Protein AF-A0A534PRF2-F1 (afdb_monomer)

pLDDT: mean 74.27, std 15.17, range [37.0, 95.19]

Secondary structure (DSSP, 8-state):
------S-EEEEEEEEEEE-GGG-EEEEEETTS-EEEESSPPPTTT--TTEEEEEEEEE-TTSPPSS-SSEEEEEEEEEEPP-TTPPPSS-PPPEEEEEEEPTT---TTGGGG-EEEEEE--GGG-SS-SEEEEE---STTS---EEEEE---SSEEEEEEEE-TTB--EEEEEEEPPP---TT-TT-TT----EEEEEEPBP-

Solvent-accessible surface area (backbone atoms only — not comparable to full-atom values): 12213 Å² total; per-residue (Å²): 139,87,84,91,86,82,77,59,65,49,77,46,49,30,25,22,36,75,43,75,60,90,88,42,49,64,30,37,41,33,76,86,74,49,37,38,33,48,77,56,84,69,58,77,92,61,69,40,71,69,34,40,29,37,34,36,32,31,63,35,87,89,56,83,62,84,70,73,71,44,50,36,20,46,78,77,42,78,43,78,40,61,44,78,86,59,83,71,90,76,74,60,60,43,39,32,36,40,36,33,68,29,94,86,59,80,69,68,70,42,52,80,60,45,44,79,41,82,73,42,61,45,79,88,45,68,82,67,77,61,54,55,69,46,76,83,63,94,55,95,84,55,80,68,43,31,41,31,34,37,59,37,73,58,51,40,56,35,36,32,33,39,36,31,72,71,33,41,75,41,82,46,80,45,80,40,70,72,77,83,79,52,56,66,51,73,70,68,92,72,76,72,62,55,69,46,81,44,65,38,46,62,53,133

Mean predicted aligned error: 15.04 Å

Structure (mmCIF, N/CA/C/O backbone):
data_AF-A0A534PRF2-F1
#
_entry.id   AF-A0A534PRF2-F1
#
loop_
_atom_site.group_PDB
_atom_site.id
_atom_site.type_symbol
_atom_site.label_atom_id
_atom_site.label_alt_id
_atom_site.label_comp_id
_atom_site.label_asym_id
_atom_site.label_entity_id
_atom_site.label_seq_id
_atom_site.pdbx_PDB_ins_code
_atom_site.Cartn_x
_atom_site.Cartn_y
_atom_site.Cartn_z
_atom_site.occupancy
_atom_site.B_iso_or_equiv
_atom_site.auth_seq_id
_atom_site.auth_comp_id
_atom_site.auth_asym_id
_atom_site.auth_atom_id
_atom_site.pdbx_PDB_model_num
ATOM 1 N N . MET A 1 1 ? -24.640 13.987 46.103 1.00 43.09 1 MET A N 1
ATOM 2 C CA . MET A 1 1 ? -25.395 13.585 44.893 1.00 43.09 1 MET A CA 1
ATOM 3 C C . MET A 1 1 ? -24.905 14.406 43.707 1.00 43.09 1 MET A C 1
ATOM 5 O O . MET A 1 1 ? -24.699 15.595 43.906 1.00 43.09 1 MET A O 1
ATOM 9 N N . ARG A 1 2 ? -24.825 13.754 42.528 1.00 37.00 2 ARG A N 1
ATOM 10 C CA . ARG A 1 2 ? -24.431 14.213 41.167 1.00 37.00 2 ARG A CA 1
ATOM 11 C C . ARG A 1 2 ? -22.917 14.253 40.909 1.00 37.00 2 ARG A C 1
ATOM 13 O O . ARG A 1 2 ? -22.243 15.122 41.433 1.00 37.00 2 ARG A O 1
ATOM 20 N N . SER A 1 3 ? -22.321 13.183 40.369 1.00 44.22 3 SER A N 1
ATOM 21 C CA . SER A 1 3 ? -22.356 12.637 38.987 1.00 44.22 3 SER A CA 1
ATOM 22 C C . SER A 1 3 ? -21.377 13.357 38.059 1.00 44.22 3 SER A C 1
ATOM 24 O O . SER A 1 3 ? -21.776 14.244 37.310 1.00 44.22 3 SER A O 1
ATOM 26 N N . ASP A 1 4 ? -20.116 12.932 38.096 1.00 45.06 4 ASP A N 1
ATOM 27 C CA . ASP A 1 4 ? -19.180 13.165 37.000 1.00 45.06 4 ASP A CA 1
ATOM 28 C C . ASP A 1 4 ? -19.239 11.924 36.095 1.00 45.06 4 ASP A C 1
ATOM 30 O O . ASP A 1 4 ? -18.670 10.874 36.382 1.00 45.06 4 ASP A O 1
ATOM 34 N N . GLN A 1 5 ? -20.125 11.977 35.103 1.00 50.25 5 GLN A N 1
ATOM 35 C CA . GLN A 1 5 ? -20.410 10.902 34.147 1.00 50.25 5 GLN A CA 1
ATOM 36 C C . GLN A 1 5 ? -20.091 11.413 32.742 1.00 50.25 5 GLN A C 1
ATOM 38 O O . GLN A 1 5 ? -20.937 11.358 31.859 1.00 50.25 5 GLN A O 1
ATOM 43 N N . THR A 1 6 ? -18.891 11.950 32.530 1.00 51.91 6 THR A N 1
ATOM 44 C CA . THR A 1 6 ? -18.464 12.440 31.212 1.00 51.91 6 THR A CA 1
ATOM 45 C C . THR A 1 6 ? -16.939 12.580 31.154 1.00 51.91 6 THR A C 1
ATOM 47 O O . THR A 1 6 ? -16.459 13.686 31.359 1.00 51.91 6 THR A O 1
ATOM 50 N N . ASN A 1 7 ? -16.176 11.503 30.881 1.00 56.62 7 ASN A N 1
ATOM 51 C CA . ASN A 1 7 ? -14.971 11.625 30.024 1.00 56.62 7 ASN A CA 1
ATOM 52 C C . ASN A 1 7 ? -14.213 10.345 29.621 1.00 56.62 7 ASN A C 1
ATOM 54 O O . ASN A 1 7 ? -13.375 10.435 28.733 1.00 56.62 7 ASN A O 1
ATOM 58 N N . ASP A 1 8 ? -14.498 9.155 30.153 1.00 78.81 8 ASP A N 1
ATOM 59 C CA . ASP A 1 8 ? -13.641 7.983 29.846 1.00 78.81 8 ASP A CA 1
ATOM 60 C C . ASP A 1 8 ? -13.993 7.255 28.538 1.00 78.81 8 ASP A C 1
ATOM 62 O O . ASP A 1 8 ? -13.612 6.100 28.345 1.00 78.81 8 ASP A O 1
ATOM 66 N N . ARG A 1 9 ? -14.765 7.892 27.648 1.00 91.69 9 ARG A N 1
ATOM 67 C CA . ARG A 1 9 ? -15.172 7.303 26.368 1.00 91.69 9 ARG A CA 1
ATOM 68 C C . ARG A 1 9 ? -14.299 7.822 25.243 1.00 91.69 9 ARG A C 1
ATOM 70 O O . ARG A 1 9 ? -14.212 9.030 25.044 1.00 91.69 9 ARG A O 1
ATOM 77 N N . ILE A 1 10 ? -13.733 6.904 24.476 1.00 92.00 10 ILE A N 1
ATOM 78 C CA . ILE A 1 10 ? -12.944 7.213 23.290 1.00 92.00 10 ILE A CA 1
ATOM 79 C C . ILE A 1 10 ? -13.546 6.513 22.083 1.00 92.00 10 ILE A C 1
ATOM 81 O O . ILE A 1 10 ? -14.094 5.416 22.184 1.00 92.00 10 ILE A O 1
ATOM 85 N N . GLU A 1 11 ? -13.444 7.163 20.937 1.00 92.44 11 GLU A N 1
ATOM 86 C CA . GLU A 1 11 ? -13.762 6.560 19.657 1.00 92.44 11 GLU A CA 1
ATOM 87 C C . GLU A 1 11 ? -12.459 6.297 18.916 1.00 92.44 11 GLU A C 1
ATOM 89 O O . GLU A 1 11 ? -11.633 7.198 18.769 1.00 92.44 11 GLU A O 1
ATOM 94 N N . ILE A 1 12 ? -12.275 5.057 18.475 1.00 88.38 12 ILE A N 1
ATOM 95 C CA . ILE A 1 12 ? -11.064 4.629 17.788 1.00 88.38 12 ILE A CA 1
ATOM 96 C C . ILE A 1 12 ? -11.395 3.956 16.463 1.00 88.38 12 ILE A C 1
ATOM 98 O O . ILE A 1 12 ? -12.458 3.358 16.275 1.00 88.38 12 ILE A O 1
ATOM 102 N N . THR A 1 13 ? -10.419 3.997 15.569 1.00 88.25 13 THR A N 1
ATOM 103 C CA . THR A 1 13 ? -10.317 3.094 14.425 1.00 88.25 13 THR A CA 1
ATOM 104 C C . THR A 1 13 ? -9.120 2.182 14.634 1.00 88.25 13 THR A C 1
ATOM 106 O O . THR A 1 13 ? -8.070 2.642 15.089 1.00 88.25 13 THR A O 1
ATOM 109 N N . GLY A 1 14 ? -9.252 0.909 14.284 1.00 86.38 14 GLY A N 1
ATOM 110 C CA . GLY A 1 14 ? -8.186 -0.066 14.479 1.00 86.38 14 GLY A CA 1
ATOM 111 C C . GLY A 1 14 ? -8.447 -1.381 13.761 1.00 86.38 14 GLY A C 1
ATOM 112 O O . GLY A 1 14 ? -9.321 -1.475 12.898 1.00 86.38 14 GLY A O 1
ATOM 113 N N . SER A 1 15 ? -7.684 -2.400 14.139 1.00 87.69 15 SER A N 1
ATOM 114 C CA . SER A 1 15 ? -7.873 -3.773 13.672 1.00 87.69 15 SER A CA 1
ATOM 115 C C . SER A 1 15 ? -7.951 -4.739 14.846 1.00 87.69 15 SER A C 1
ATOM 117 O O . SER A 1 15 ? -7.247 -4.563 15.841 1.00 87.69 15 SER A O 1
ATOM 119 N N . VAL A 1 16 ? -8.807 -5.753 14.738 1.00 90.62 16 VAL A N 1
ATOM 120 C CA . VAL A 1 16 ? -8.826 -6.857 15.699 1.00 90.62 16 VAL A CA 1
ATOM 121 C C . VAL A 1 16 ? -7.637 -7.775 15.428 1.00 90.62 16 VAL A C 1
ATOM 123 O O . VAL A 1 16 ? -7.388 -8.163 14.287 1.00 90.62 16 VAL A O 1
ATOM 126 N N . GLN A 1 17 ? -6.891 -8.103 16.479 1.00 88.69 17 GLN A N 1
ATOM 127 C CA . GLN A 1 17 ? -5.663 -8.887 16.412 1.00 88.69 17 GLN A CA 1
ATOM 128 C C . GLN A 1 17 ? -5.661 -9.980 17.477 1.00 88.69 17 GLN A C 1
ATOM 130 O O . GLN A 1 17 ? -6.183 -9.794 18.580 1.00 88.69 17 GLN A O 1
ATOM 135 N N . TRP A 1 18 ? -5.055 -11.117 17.138 1.00 90.12 18 TRP A N 1
ATOM 136 C CA . TRP A 1 18 ? -4.763 -12.169 18.104 1.00 90.12 18 TRP A CA 1
ATOM 137 C C . TRP A 1 18 ? -3.388 -11.924 18.717 1.00 90.12 18 TRP A C 1
ATOM 139 O O . TRP A 1 18 ? -2.376 -11.938 18.015 1.00 90.12 18 TRP A O 1
ATOM 149 N N . TYR A 1 19 ? -3.346 -11.747 20.032 1.00 84.75 19 TYR A N 1
ATOM 150 C CA . TYR A 1 19 ? -2.106 -11.685 20.795 1.00 84.75 19 TYR A CA 1
ATOM 151 C C . TYR A 1 19 ? -1.862 -13.045 21.430 1.00 84.75 19 TYR A C 1
ATOM 153 O O . TYR A 1 19 ? -2.784 -13.656 21.949 1.00 84.75 19 TYR A O 1
ATOM 161 N N . THR A 1 20 ? -0.624 -13.534 21.407 1.00 86.00 20 THR A N 1
ATOM 162 C CA . THR A 1 20 ? -0.271 -14.872 21.922 1.00 86.00 20 THR A CA 1
ATOM 163 C C . THR A 1 20 ? 0.157 -14.875 23.392 1.00 86.00 20 THR A C 1
ATOM 165 O O . THR A 1 20 ? 0.554 -15.915 23.916 1.00 86.00 20 THR A O 1
ATOM 168 N N . ILE A 1 21 ? 0.138 -13.717 24.052 1.00 80.31 21 ILE A N 1
ATOM 169 C CA . ILE A 1 21 ? 0.548 -13.560 25.452 1.00 80.31 21 ILE A CA 1
ATOM 170 C C . ILE A 1 21 ? -0.516 -14.207 26.358 1.00 80.31 21 ILE A C 1
ATOM 172 O O . ILE A 1 21 ? -1.706 -14.106 26.079 1.00 80.31 21 ILE A O 1
ATOM 176 N N . GLU A 1 22 ? -0.080 -14.909 27.411 1.00 77.19 22 GLU A N 1
ATOM 177 C CA . GLU A 1 22 ? -0.951 -15.521 28.436 1.00 77.19 22 GLU A CA 1
ATOM 178 C C . GLU A 1 22 ? -2.027 -16.500 27.924 1.00 77.19 22 GLU A C 1
ATOM 180 O O . GLU A 1 22 ? -3.154 -16.532 28.404 1.00 77.19 22 GLU A O 1
ATOM 185 N N . GLY A 1 23 ? -1.685 -17.348 26.950 1.00 75.25 23 GLY A N 1
ATOM 186 C CA . GLY A 1 23 ? -2.649 -18.297 26.362 1.00 75.25 23 GLY A CA 1
ATOM 187 C C . GLY A 1 23 ? -3.501 -17.686 25.246 1.00 75.25 23 GLY A C 1
ATOM 188 O O . GLY A 1 23 ? -4.173 -18.411 24.515 1.00 75.25 23 GLY A O 1
ATOM 189 N N . GLY A 1 24 ? -3.345 -16.382 25.051 1.00 85.06 24 GLY A N 1
ATOM 190 C CA . GLY A 1 24 ? -3.767 -15.624 23.900 1.00 85.06 24 GLY A CA 1
ATOM 191 C C . GLY A 1 24 ? -5.181 -15.075 23.992 1.00 85.06 24 GLY A C 1
ATOM 192 O O . GLY A 1 24 ? -6.082 -15.670 24.582 1.00 85.06 24 GLY A O 1
ATOM 193 N N . PHE A 1 25 ? -5.355 -13.895 23.410 1.00 90.12 25 PHE A N 1
ATOM 194 C CA . PHE A 1 25 ? -6.594 -13.140 23.487 1.00 90.12 25 PHE A CA 1
ATOM 195 C C . PHE A 1 25 ? -6.775 -12.250 22.256 1.00 90.12 25 PHE A C 1
ATOM 197 O O . PHE A 1 25 ? -5.821 -11.897 21.555 1.00 90.12 25 PHE A O 1
ATOM 204 N N . TRP A 1 26 ? -8.030 -11.898 21.993 1.00 92.75 26 TRP A N 1
ATOM 205 C CA . TRP A 1 26 ? -8.398 -10.965 20.936 1.00 92.75 26 TRP A CA 1
ATOM 206 C C . TRP A 1 26 ? -8.461 -9.548 21.492 1.00 92.75 26 TRP A C 1
ATOM 208 O O . TRP A 1 26 ? -9.227 -9.285 22.418 1.00 92.75 26 TRP A O 1
ATOM 218 N N . ALA A 1 27 ? -7.696 -8.641 20.892 1.00 93.38 27 ALA A N 1
ATOM 219 C CA . ALA A 1 27 ? -7.649 -7.232 21.270 1.00 93.38 27 ALA A CA 1
ATOM 220 C C . ALA A 1 27 ? -7.806 -6.331 20.042 1.00 93.38 27 ALA A C 1
ATOM 222 O O . ALA A 1 27 ? -7.728 -6.800 18.904 1.00 93.38 27 ALA A O 1
ATOM 223 N N . ILE A 1 28 ? -8.011 -5.032 20.265 1.00 92.69 28 ILE A N 1
ATOM 224 C CA . ILE A 1 28 ? -8.044 -4.042 19.184 1.00 92.69 28 ILE A CA 1
ATOM 225 C C . ILE A 1 28 ? -6.712 -3.292 19.178 1.00 92.69 28 ILE A C 1
ATOM 227 O O . ILE A 1 28 ? -6.394 -2.571 20.122 1.00 92.69 28 ILE A O 1
ATOM 231 N N . GLN A 1 29 ? -5.947 -3.432 18.098 1.00 91.19 29 GLN A N 1
ATOM 232 C CA . GLN A 1 29 ? -4.798 -2.577 17.816 1.00 91.19 29 GLN A CA 1
ATOM 233 C C . GLN A 1 29 ? -5.315 -1.273 17.204 1.00 91.19 29 GLN A C 1
ATOM 235 O O . GLN A 1 29 ? -5.807 -1.261 16.070 1.00 91.19 29 GLN A O 1
ATOM 240 N N . GLY A 1 30 ? -5.228 -0.180 17.958 1.00 84.00 30 GLY A N 1
ATOM 241 C CA . GLY A 1 30 ? -5.616 1.150 17.510 1.00 84.00 30 GLY A CA 1
ATOM 242 C C . GLY A 1 30 ? -4.676 1.692 16.437 1.00 84.00 30 GLY A C 1
ATOM 243 O O . GLY A 1 30 ? -3.479 1.393 16.420 1.00 84.00 30 GLY A O 1
ATOM 244 N N . GLY A 1 31 ? -5.216 2.523 15.542 1.00 75.12 31 GLY A N 1
ATOM 245 C CA . GLY A 1 31 ? -4.427 3.265 14.551 1.00 75.12 31 GLY A CA 1
ATOM 246 C C . GLY A 1 31 ? -3.480 4.304 15.167 1.00 75.12 31 GLY A C 1
ATOM 247 O O . GLY A 1 31 ? -2.594 4.807 14.485 1.00 75.12 31 GLY A O 1
ATOM 248 N N . ASP A 1 32 ? -3.647 4.600 16.454 1.00 76.31 32 ASP A N 1
ATOM 249 C CA . ASP A 1 32 ? -2.753 5.419 17.273 1.00 76.31 32 ASP A CA 1
ATOM 250 C C . ASP A 1 32 ? -1.549 4.634 17.834 1.00 76.31 32 ASP A C 1
ATOM 252 O O . ASP A 1 32 ? -0.692 5.210 18.501 1.00 76.31 32 ASP A O 1
ATOM 256 N N . GLY A 1 33 ? -1.468 3.328 17.555 1.00 77.56 33 GLY A N 1
ATOM 257 C CA . GLY A 1 33 ? -0.403 2.443 18.021 1.00 77.56 33 GLY A CA 1
ATOM 258 C C . GLY A 1 33 ? -0.660 1.812 19.391 1.00 77.56 33 GLY A C 1
ATOM 259 O O . GLY A 1 33 ? 0.107 0.937 19.794 1.00 77.56 33 GLY A O 1
ATOM 260 N N . ASN A 1 34 ? -1.742 2.178 20.084 1.00 85.69 34 ASN A N 1
ATOM 261 C CA . ASN A 1 34 ? -2.097 1.583 21.370 1.00 85.69 34 ASN A CA 1
ATOM 262 C C . ASN A 1 34 ? -2.850 0.259 21.192 1.00 85.69 34 ASN A C 1
ATOM 264 O O . ASN A 1 34 ? -3.595 0.064 20.232 1.00 85.69 34 ASN A O 1
ATOM 268 N N . VAL A 1 35 ? -2.677 -0.647 22.152 1.00 90.81 35 VAL A N 1
ATOM 269 C CA . VAL A 1 35 ? -3.466 -1.880 22.252 1.00 90.81 35 VAL A CA 1
ATOM 270 C C . VAL A 1 35 ? -4.582 -1.661 23.263 1.00 90.81 35 VAL A C 1
ATOM 272 O O . VAL A 1 35 ? -4.336 -1.196 24.379 1.00 90.81 35 VAL A O 1
ATOM 275 N N . TYR A 1 36 ? -5.797 -2.032 22.880 1.00 93.19 36 TYR A N 1
ATOM 276 C CA . TYR A 1 36 ? -6.979 -1.982 23.729 1.00 93.19 36 TYR A CA 1
ATOM 277 C C . TYR A 1 36 ? -7.438 -3.405 24.041 1.00 93.19 36 TYR A C 1
ATOM 279 O O . TYR A 1 36 ? -7.868 -4.128 23.141 1.00 93.19 36 TYR A O 1
ATOM 287 N N . ASP A 1 37 ? -7.311 -3.786 25.312 1.00 93.19 37 ASP A N 1
ATOM 288 C CA . ASP A 1 37 ? -7.600 -5.107 25.876 1.00 93.19 37 ASP A CA 1
ATOM 289 C C . ASP A 1 37 ? -9.057 -5.153 26.382 1.00 93.19 37 ASP A C 1
ATOM 291 O O . ASP A 1 37 ? -9.388 -4.481 27.365 1.00 93.19 37 ASP A O 1
ATOM 295 N N . PRO A 1 38 ? -9.976 -5.862 25.706 1.00 93.31 38 PRO A N 1
ATOM 296 C CA . PRO A 1 38 ? -11.373 -5.912 26.114 1.00 93.31 38 PRO A CA 1
ATOM 297 C C . PRO A 1 38 ? -11.544 -6.598 27.477 1.00 93.31 38 PRO A C 1
ATOM 299 O O . PRO A 1 38 ? -11.139 -7.740 27.671 1.00 93.31 38 PRO A O 1
ATOM 302 N N . SER A 1 39 ? -12.226 -5.936 28.414 1.00 91.00 39 SER A N 1
ATOM 303 C CA . SER A 1 39 ? -12.542 -6.470 29.750 1.00 91.00 39 SER A CA 1
ATOM 304 C C . SER A 1 39 ? -13.418 -7.731 29.713 1.00 91.00 39 SER A C 1
ATOM 306 O O . SER A 1 39 ? -13.444 -8.510 30.667 1.00 91.00 39 SER A O 1
ATOM 308 N N . ALA A 1 40 ? -14.136 -7.928 28.607 1.00 89.62 40 ALA A N 1
ATOM 309 C CA . ALA A 1 40 ? -14.874 -9.131 28.266 1.00 89.62 40 ALA A CA 1
ATOM 310 C C . ALA A 1 40 ? -14.479 -9.585 26.850 1.00 89.62 40 ALA A C 1
ATOM 312 O O . ALA A 1 40 ? -14.249 -8.727 25.992 1.00 89.62 40 ALA A O 1
ATOM 313 N N . PRO A 1 41 ? -14.440 -10.903 26.571 1.00 89.75 41 PRO A N 1
ATOM 314 C CA . PRO A 1 41 ? -14.110 -11.407 25.243 1.00 89.75 41 PRO A CA 1
ATOM 315 C C . PRO A 1 41 ? -14.999 -10.792 24.158 1.00 89.75 41 PRO A C 1
ATOM 317 O O . PRO A 1 41 ? -16.215 -10.704 24.325 1.00 89.75 41 PRO A O 1
ATOM 320 N N . LEU A 1 42 ? -14.397 -10.415 23.028 1.00 92.25 42 LEU A N 1
ATOM 321 C CA . LEU A 1 42 ? -15.149 -9.979 21.850 1.00 92.25 42 LEU A CA 1
ATOM 322 C C . LEU A 1 42 ? -16.059 -11.108 21.352 1.00 92.25 42 LEU A C 1
ATOM 324 O O . LEU A 1 42 ? -15.665 -12.278 21.387 1.00 92.25 42 LEU A O 1
ATOM 328 N N . ASP A 1 43 ? -17.234 -10.771 20.814 1.00 92.81 43 ASP A N 1
ATOM 329 C CA . ASP A 1 43 ? -18.094 -11.776 20.182 1.00 92.81 43 ASP A CA 1
ATOM 330 C C . ASP A 1 43 ? -17.346 -12.508 19.061 1.00 92.81 43 ASP A C 1
ATOM 332 O O . ASP A 1 43 ? -16.543 -11.921 18.331 1.00 92.81 43 ASP A O 1
ATOM 336 N N . ALA A 1 44 ? -17.659 -13.791 18.868 1.00 90.38 44 ALA A N 1
ATOM 337 C CA . ALA A 1 44 ? -16.968 -14.661 17.911 1.00 90.38 44 ALA A CA 1
ATOM 338 C C . ALA A 1 44 ? -16.931 -14.106 16.472 1.00 90.38 44 ALA A C 1
ATOM 340 O O . ALA A 1 44 ? -16.016 -14.407 15.712 1.00 90.38 44 ALA A O 1
ATOM 341 N N . MET A 1 45 ? -17.899 -13.265 16.088 1.00 89.81 45 MET A N 1
ATOM 342 C CA . MET A 1 45 ? -17.917 -12.629 14.766 1.00 89.81 45 MET A CA 1
ATOM 343 C C . MET A 1 45 ? -16.773 -11.625 14.545 1.00 89.81 45 MET A C 1
ATOM 345 O O . MET A 1 45 ? -16.376 -11.423 13.393 1.00 89.81 45 MET A O 1
ATOM 349 N N . TRP A 1 46 ? -16.256 -11.031 15.626 1.00 91.06 46 TRP A N 1
ATOM 350 C CA . TRP A 1 46 ? -15.169 -10.048 15.634 1.00 91.06 46 TRP A CA 1
ATOM 351 C C . TRP A 1 46 ? -13.793 -10.685 15.828 1.00 91.06 46 TRP A C 1
ATOM 353 O O . TRP A 1 46 ? -12.795 -10.045 15.528 1.00 91.06 46 TRP A O 1
ATOM 363 N N . GLN A 1 47 ? -13.732 -11.938 16.287 1.00 90.25 47 GLN A N 1
ATOM 364 C CA . GLN A 1 47 ? -12.504 -12.703 16.531 1.00 90.25 47 GLN A CA 1
ATOM 365 C C . GLN A 1 47 ? -11.835 -13.162 15.223 1.00 90.25 47 GLN A C 1
ATOM 367 O O . GLN A 1 47 ? -11.772 -14.349 14.901 1.00 90.25 47 GLN A O 1
ATOM 372 N N . LYS A 1 48 ? -11.391 -12.197 14.420 1.00 83.94 48 LYS A N 1
ATOM 373 C CA . LYS A 1 48 ? -10.738 -12.396 13.126 1.00 83.94 48 LYS A CA 1
ATOM 374 C C . LYS A 1 48 ? -9.510 -11.503 13.070 1.00 83.94 48 LYS A C 1
ATOM 376 O O . LYS A 1 48 ? -9.592 -10.328 13.414 1.00 83.94 48 LYS A O 1
ATOM 381 N N . ALA A 1 49 ? -8.388 -12.070 12.640 1.00 79.81 49 ALA A N 1
ATOM 382 C CA . ALA A 1 49 ? -7.162 -11.304 12.469 1.00 79.81 49 ALA A CA 1
ATOM 383 C C . ALA A 1 49 ? -7.346 -10.241 11.380 1.00 79.81 49 ALA A C 1
ATOM 385 O O . ALA A 1 49 ? -8.084 -10.460 10.415 1.00 79.81 49 ALA A O 1
ATOM 386 N N . ASP A 1 50 ? -6.687 -9.100 11.570 1.00 76.50 50 ASP A N 1
ATOM 387 C CA . ASP A 1 50 ? -6.684 -7.960 10.653 1.00 76.50 50 ASP A CA 1
ATOM 388 C C . ASP A 1 50 ? -8.078 -7.391 10.343 1.00 76.50 50 ASP A C 1
ATOM 390 O O . ASP A 1 50 ? -8.280 -6.736 9.320 1.00 76.50 50 ASP A O 1
ATOM 394 N N . PHE A 1 51 ? -9.063 -7.617 11.221 1.00 82.56 51 PHE A N 1
ATOM 395 C CA . PHE A 1 51 ? -10.441 -7.206 10.966 1.00 82.56 51 PHE A CA 1
ATOM 396 C C . PHE A 1 51 ? -10.633 -5.714 11.282 1.00 82.56 51 PHE A C 1
ATOM 398 O O . PHE A 1 51 ? -10.528 -5.337 12.453 1.00 82.56 51 PHE A O 1
ATOM 405 N N . PRO A 1 52 ? -10.891 -4.847 10.283 1.00 83.06 52 PRO A N 1
ATOM 406 C CA . PRO A 1 52 ? -10.940 -3.404 10.487 1.00 83.06 52 PRO A CA 1
ATOM 407 C C . PRO A 1 52 ? -12.225 -3.000 11.207 1.00 83.06 52 PRO A C 1
ATOM 409 O O . PRO A 1 52 ? -13.335 -3.356 10.797 1.00 83.06 52 PRO A O 1
ATOM 412 N N . VAL A 1 53 ? -12.079 -2.224 12.276 1.00 88.62 53 VAL A N 1
ATOM 413 C CA . VAL A 1 53 ? -13.198 -1.829 13.132 1.00 88.62 53 VAL A CA 1
ATOM 414 C C . VAL A 1 53 ? -13.147 -0.353 13.492 1.00 88.62 53 VAL A C 1
ATOM 416 O O . VAL A 1 53 ? -12.078 0.247 13.636 1.00 88.62 53 VAL A O 1
ATOM 419 N N . ARG A 1 54 ? -14.335 0.215 13.682 1.00 90.38 54 ARG A N 1
ATOM 420 C CA . ARG A 1 54 ? -14.544 1.423 14.475 1.00 90.38 54 ARG A CA 1
ATOM 421 C C . ARG A 1 54 ? -15.190 1.000 15.779 1.00 90.38 54 ARG A C 1
ATOM 423 O O . ARG A 1 54 ? -16.134 0.211 15.777 1.00 90.38 54 ARG A O 1
ATOM 430 N N . ALA A 1 55 ? -14.660 1.491 16.888 1.00 92.62 55 ALA A N 1
ATOM 431 C CA . ALA A 1 55 ? -15.156 1.125 18.200 1.00 92.62 55 ALA A CA 1
ATOM 432 C C . ALA A 1 55 ? -15.304 2.351 19.093 1.00 92.62 55 ALA A C 1
ATOM 434 O O . ALA A 1 55 ? -14.455 3.242 19.099 1.00 92.62 55 ALA A O 1
ATOM 435 N N . VAL A 1 56 ? -16.378 2.358 19.875 1.00 95.19 56 VAL A N 1
ATOM 436 C CA . VAL A 1 56 ? -16.546 3.261 21.009 1.00 95.19 56 VAL A CA 1
ATOM 437 C C . VAL A 1 56 ? -16.192 2.469 22.254 1.00 95.19 56 VAL A C 1
ATOM 439 O O . VAL A 1 56 ? -16.854 1.486 22.594 1.00 95.19 56 VAL A O 1
ATOM 442 N N . LEU A 1 57 ? -15.132 2.894 22.924 1.00 95.12 57 LEU A N 1
ATOM 443 C CA . LEU A 1 57 ? -14.557 2.224 24.078 1.00 95.12 57 LEU A CA 1
ATOM 444 C C 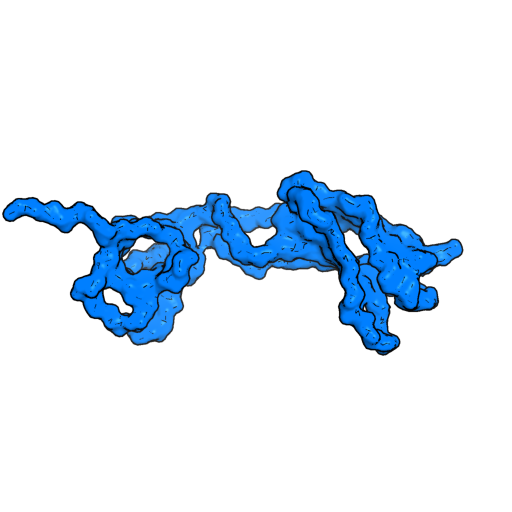. LEU A 1 57 ? -14.755 3.075 25.324 1.00 95.12 57 LEU A C 1
ATOM 446 O O . LEU A 1 57 ? -14.755 4.303 25.249 1.00 95.12 57 LEU A O 1
ATOM 450 N N . ARG A 1 58 ? -14.877 2.429 26.481 1.00 94.50 58 ARG A N 1
ATOM 451 C CA . ARG A 1 58 ? -14.693 3.071 27.784 1.00 94.50 58 ARG A CA 1
ATOM 452 C C . ARG A 1 58 ? -13.394 2.576 28.398 1.00 94.50 58 ARG A C 1
ATOM 454 O O . ARG A 1 58 ? -13.281 1.380 28.648 1.00 94.50 58 ARG A O 1
ATOM 461 N N . LEU A 1 59 ? -12.458 3.479 28.672 1.00 92.31 59 LEU A N 1
ATOM 462 C CA . LEU A 1 59 ? -11.226 3.146 29.384 1.00 92.31 59 LEU A CA 1
ATOM 463 C C . LEU A 1 59 ? -11.547 2.680 30.808 1.00 92.31 59 LEU A C 1
ATOM 465 O O . LEU A 1 59 ? -12.407 3.252 31.480 1.00 92.31 59 LEU A O 1
ATOM 469 N N . ARG A 1 60 ? -10.846 1.642 31.264 1.00 90.19 60 ARG A N 1
ATOM 470 C CA . ARG A 1 60 ? -10.973 1.063 32.605 1.00 90.19 60 ARG A CA 1
ATOM 471 C C . ARG A 1 60 ? -9.625 1.059 33.325 1.00 90.19 60 ARG A C 1
ATOM 473 O O . ARG A 1 60 ? -9.080 -0.008 33.601 1.00 90.19 60 ARG A O 1
ATOM 480 N N . PRO A 1 61 ? -9.062 2.245 33.634 1.00 85.12 61 PRO A N 1
ATOM 481 C CA . PRO A 1 61 ? -7.792 2.343 34.357 1.00 85.12 61 PRO A CA 1
ATOM 482 C C . PRO A 1 61 ? -7.892 1.811 35.797 1.00 85.12 61 PRO A C 1
ATOM 484 O O . PRO A 1 61 ? -6.874 1.607 36.450 1.00 85.12 61 PRO A O 1
ATOM 487 N N . ASP A 1 62 ? -9.114 1.603 36.296 1.00 82.88 62 ASP A N 1
ATOM 488 C CA . ASP A 1 62 ? -9.426 0.997 37.589 1.00 82.88 62 ASP A CA 1
ATOM 489 C C . ASP A 1 62 ? -9.222 -0.527 37.621 1.00 82.88 62 ASP A C 1
ATOM 491 O O . ASP A 1 62 ? -9.202 -1.118 38.701 1.00 82.88 62 ASP A O 1
ATOM 495 N N . LEU A 1 63 ? -9.078 -1.169 36.458 1.00 82.50 63 LEU A N 1
ATOM 496 C CA . LEU A 1 63 ? -8.884 -2.608 36.336 1.00 82.50 63 LEU A CA 1
ATOM 497 C C . LEU A 1 63 ? -7.407 -2.946 36.084 1.00 82.50 63 LEU A C 1
ATOM 499 O O . LEU A 1 63 ? -6.715 -2.277 35.319 1.00 82.50 63 LEU A O 1
ATOM 503 N N . GLY A 1 64 ? -6.924 -4.013 36.725 1.00 70.56 64 GLY A N 1
ATOM 504 C CA . GLY A 1 64 ? -5.595 -4.567 36.463 1.00 70.56 64 GLY A CA 1
ATOM 505 C C . GLY A 1 64 ? -5.625 -5.490 35.248 1.00 70.56 64 GLY A C 1
ATOM 506 O O . GLY A 1 64 ? -6.470 -6.383 35.191 1.00 70.56 64 GLY A O 1
ATOM 507 N N . SER A 1 65 ? -4.725 -5.277 34.282 1.00 68.75 65 SER A N 1
ATOM 508 C CA . SER A 1 65 ? -4.623 -6.148 33.103 1.00 68.75 65 SER A CA 1
ATOM 509 C C . SER A 1 65 ? -3.948 -7.437 33.522 1.00 68.75 65 SER A C 1
ATOM 511 O O . SER A 1 65 ? -2.859 -7.406 34.092 1.00 68.75 65 SER A O 1
ATOM 513 N N . THR A 1 66 ? -4.603 -8.564 33.259 1.00 67.44 66 THR A N 1
ATOM 514 C CA . THR A 1 66 ? -3.947 -9.867 33.336 1.00 67.44 66 THR A CA 1
ATOM 515 C C . THR A 1 66 ? -2.913 -9.953 32.224 1.00 67.44 66 THR A C 1
ATOM 517 O O . THR A 1 66 ? -1.743 -10.126 32.516 1.00 67.44 66 THR A O 1
ATOM 520 N N . HIS A 1 67 ? -3.303 -9.632 30.988 1.00 66.44 67 HIS A N 1
ATOM 521 C CA . HIS A 1 67 ? -2.471 -9.824 29.799 1.00 66.44 67 HIS A CA 1
ATOM 522 C C . HIS A 1 67 ? -1.280 -8.862 29.668 1.00 66.44 67 HIS A C 1
ATOM 524 O O . HIS A 1 67 ? -0.393 -9.101 28.847 1.00 66.44 67 HIS A O 1
ATOM 530 N N . MET A 1 68 ? -1.269 -7.753 30.419 1.00 72.38 68 MET A N 1
ATOM 531 C CA . MET A 1 68 ? -0.222 -6.716 30.417 1.00 72.38 68 MET A CA 1
ATOM 532 C C . MET A 1 68 ? 0.099 -6.130 29.027 1.00 72.38 68 MET A C 1
ATOM 534 O O . MET A 1 68 ? 1.159 -5.536 28.828 1.00 72.38 68 MET A O 1
ATOM 538 N N . ALA A 1 69 ? -0.801 -6.291 28.057 1.00 69.44 69 ALA A N 1
ATOM 539 C CA . ALA A 1 69 ? -0.544 -5.970 26.654 1.00 69.44 69 ALA A CA 1
ATOM 540 C C . ALA A 1 69 ? -1.161 -4.643 26.200 1.00 69.44 69 ALA A C 1
ATOM 542 O O . ALA A 1 69 ? -0.784 -4.145 25.143 1.00 69.44 69 ALA A O 1
ATOM 543 N N . GLY A 1 70 ? -2.077 -4.056 26.974 1.00 81.44 70 GLY A N 1
ATOM 544 C CA . GLY A 1 70 ? -2.796 -2.861 26.553 1.00 81.44 70 GLY A CA 1
ATOM 545 C C . GLY A 1 70 ? -3.649 -2.221 27.640 1.00 81.44 70 GLY A C 1
ATOM 546 O O . GLY A 1 70 ? -3.685 -2.663 28.787 1.00 81.44 70 GLY A O 1
ATOM 547 N N . GLN A 1 71 ? -4.337 -1.148 27.263 1.00 89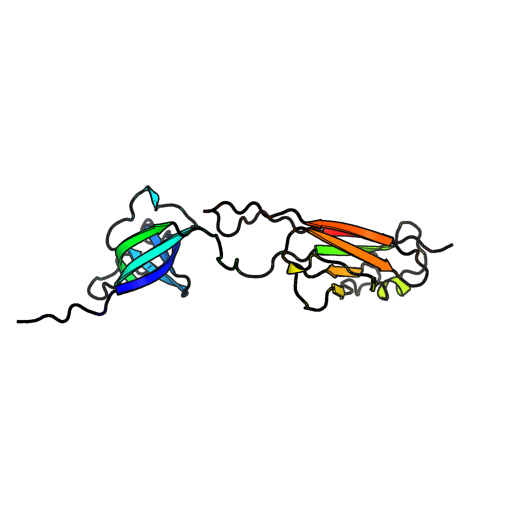.62 71 GLN A N 1
ATOM 548 C CA . GLN A 1 71 ? -5.300 -0.471 28.125 1.00 89.62 71 GLN A CA 1
ATOM 549 C C . GLN A 1 71 ? -6.576 -1.304 28.211 1.00 89.62 71 GLN A C 1
ATOM 551 O O . GLN A 1 71 ? -7.144 -1.645 27.174 1.00 89.62 71 GLN A O 1
ATOM 556 N N . ILE A 1 72 ? -7.053 -1.599 29.424 1.00 92.00 72 ILE A N 1
ATOM 557 C CA . ILE A 1 72 ? -8.314 -2.329 29.572 1.00 92.00 72 ILE A CA 1
ATOM 558 C C . ILE A 1 72 ? -9.474 -1.427 29.187 1.00 92.00 72 ILE A C 1
ATOM 560 O O . ILE A 1 72 ? -9.558 -0.275 29.627 1.00 92.00 72 ILE A O 1
ATOM 564 N N . VAL A 1 73 ? -10.385 -1.969 28.384 1.00 93.81 73 VAL A N 1
ATOM 565 C CA . VAL A 1 73 ? -11.552 -1.247 27.891 1.00 93.81 73 VAL A CA 1
ATOM 566 C C . VAL A 1 73 ? -12.826 -2.062 27.993 1.00 93.81 73 VAL A C 1
ATOM 568 O O . VAL A 1 73 ? -12.831 -3.267 27.773 1.00 93.81 73 VAL A O 1
ATOM 571 N N . ASP A 1 74 ? -13.942 -1.383 28.235 1.00 94.25 74 ASP A N 1
ATOM 572 C CA . ASP A 1 74 ? -15.249 -1.932 27.890 1.00 94.25 74 ASP A CA 1
ATOM 573 C C . ASP A 1 74 ? -15.587 -1.517 26.455 1.00 94.25 74 ASP A C 1
ATOM 575 O O . ASP A 1 74 ? -15.598 -0.324 26.131 1.00 94.25 74 ASP A O 1
ATOM 579 N N . VAL A 1 75 ? -15.888 -2.490 25.598 1.00 94.75 75 VAL A N 1
ATOM 580 C CA . VAL A 1 75 ? -16.339 -2.229 24.227 1.00 94.75 75 VAL A CA 1
ATOM 581 C C . VAL A 1 75 ? -17.824 -1.882 24.273 1.00 94.75 75 VAL A C 1
ATOM 583 O O . VAL A 1 75 ? -18.665 -2.746 24.506 1.00 94.75 75 VAL A O 1
ATOM 586 N N . LEU A 1 76 ? -18.155 -0.602 24.097 1.00 94.62 76 LEU A N 1
ATOM 587 C CA . LEU A 1 76 ? -19.541 -0.121 24.152 1.00 94.62 76 LEU A CA 1
ATOM 588 C C . LEU A 1 76 ? -20.252 -0.287 22.808 1.00 94.62 76 LEU A C 1
ATOM 590 O O . LEU A 1 76 ? -21.443 -0.580 22.762 1.00 94.62 76 LEU A O 1
ATOM 594 N N . GLN A 1 77 ? -19.514 -0.072 21.722 1.00 94.31 77 GLN A N 1
ATOM 595 C CA . GLN A 1 77 ? -19.966 -0.278 20.355 1.00 94.31 77 GLN A CA 1
ATOM 596 C C . GLN A 1 77 ? -18.769 -0.722 19.526 1.00 94.31 77 GLN A C 1
ATOM 598 O O . GLN A 1 77 ? -17.676 -0.179 19.675 1.00 94.31 77 GLN A O 1
ATOM 603 N N . ILE A 1 78 ? -18.986 -1.688 18.645 1.00 93.81 78 ILE A N 1
ATOM 604 C CA . ILE A 1 78 ? -18.013 -2.110 17.647 1.00 93.81 78 ILE A CA 1
ATOM 605 C C . ILE A 1 78 ? -18.757 -2.311 16.337 1.00 93.81 78 ILE A C 1
ATOM 607 O O . ILE A 1 78 ? -19.807 -2.952 16.287 1.00 93.81 78 ILE A O 1
ATOM 611 N N . GLU A 1 79 ? -18.240 -1.703 15.284 1.00 91.31 79 GLU A N 1
ATOM 612 C CA . GLU A 1 79 ? -18.766 -1.848 13.941 1.00 91.31 79 GLU A CA 1
ATOM 613 C C . GLU A 1 79 ? -17.632 -2.145 12.975 1.00 91.31 79 GLU A C 1
ATOM 615 O O . GLU A 1 79 ? -16.491 -1.705 13.144 1.00 91.31 79 GLU A O 1
ATOM 620 N N . GLN A 1 80 ? -17.960 -2.925 11.953 1.00 85.19 80 GLN A N 1
ATOM 621 C CA . GLN A 1 80 ? -17.013 -3.250 10.912 1.00 85.19 80 GLN A CA 1
ATOM 622 C C . GLN A 1 80 ? -16.807 -2.004 10.067 1.00 85.19 80 GLN A C 1
ATOM 624 O O . GLN A 1 80 ? -17.751 -1.495 9.458 1.00 85.19 80 GLN A O 1
ATOM 629 N N . LEU A 1 81 ? -15.572 -1.525 10.013 1.00 76.56 81 LEU A N 1
ATOM 630 C CA . LEU A 1 81 ? -15.267 -0.387 9.174 1.00 76.56 81 LEU A CA 1
ATOM 631 C C . LEU A 1 81 ? -15.089 -0.882 7.737 1.00 76.56 81 LEU A C 1
ATOM 633 O O . LEU A 1 81 ? -14.249 -1.739 7.462 1.00 76.56 81 LEU A O 1
ATOM 637 N N . SER A 1 82 ? -15.878 -0.343 6.804 1.00 65.31 82 SER A N 1
ATOM 638 C CA . SER A 1 82 ? -15.612 -0.564 5.385 1.00 65.31 82 SER A CA 1
ATOM 639 C C . SER A 1 82 ? -14.295 0.110 5.011 1.00 65.31 82 SER A C 1
ATOM 641 O O . SER A 1 82 ? -14.081 1.271 5.357 1.00 65.31 82 SER A O 1
ATOM 643 N N . CYS A 1 83 ? -13.462 -0.550 4.216 1.00 60.09 83 CYS A N 1
ATOM 644 C CA . CYS A 1 83 ? -12.216 0.035 3.714 1.00 60.09 83 CYS A CA 1
ATOM 645 C C . CYS A 1 83 ? -12.441 1.135 2.646 1.00 60.09 83 CYS A C 1
ATOM 647 O O . CYS A 1 83 ? -11.483 1.644 2.064 1.00 60.09 83 CYS A O 1
ATOM 649 N N . GLN A 1 84 ? -13.694 1.513 2.358 1.00 52.53 84 GLN A N 1
ATOM 650 C CA . GLN A 1 84 ? -14.042 2.565 1.404 1.00 52.53 84 GLN A CA 1
ATOM 651 C C . GLN A 1 84 ? -13.596 3.937 1.937 1.00 52.53 84 GLN A C 1
ATOM 653 O O . GLN A 1 84 ? -14.181 4.470 2.873 1.00 52.53 84 GLN A O 1
ATOM 658 N N . GLY A 1 85 ? -12.555 4.513 1.328 1.00 49.22 85 GLY A N 1
ATOM 659 C CA . GLY A 1 85 ? -12.030 5.838 1.682 1.00 49.22 85 GLY A CA 1
ATOM 660 C C . GLY A 1 85 ? -10.902 5.851 2.721 1.00 49.22 85 GLY A C 1
ATOM 661 O O . GLY A 1 85 ? -10.397 6.928 3.027 1.00 49.22 85 GLY A O 1
ATOM 662 N N . LEU A 1 86 ? -10.461 4.691 3.228 1.00 52.50 86 LEU A N 1
ATOM 663 C CA . LEU A 1 86 ? -9.257 4.616 4.058 1.00 52.50 86 LEU A CA 1
ATOM 664 C C . LEU A 1 86 ? -7.982 4.695 3.194 1.00 52.50 86 LEU A C 1
ATOM 666 O O . LEU A 1 86 ? -7.861 3.931 2.229 1.00 52.50 86 LEU A O 1
ATOM 670 N N . PRO A 1 87 ? -7.001 5.556 3.535 1.00 46.28 87 PRO A N 1
ATOM 671 C CA . PRO A 1 87 ? -5.698 5.535 2.884 1.00 46.28 87 PRO A CA 1
ATOM 672 C C . PRO A 1 87 ? -4.978 4.229 3.246 1.00 46.28 87 PRO A C 1
ATOM 674 O O . PRO A 1 87 ? -4.700 3.956 4.411 1.00 46.28 87 PRO A O 1
ATOM 677 N N . CYS A 1 88 ? -4.691 3.398 2.246 1.00 50.09 88 CYS A N 1
ATOM 678 C CA . CYS A 1 88 ? -3.843 2.220 2.428 1.00 50.09 88 CYS A CA 1
ATOM 679 C C . CYS A 1 88 ? -2.409 2.690 2.753 1.00 50.09 88 CYS A C 1
ATOM 681 O O . CYS A 1 88 ? -1.910 3.566 2.040 1.00 50.09 88 CYS A O 1
ATOM 683 N N . PRO A 1 89 ? -1.732 2.164 3.793 1.00 44.78 89 PRO A N 1
ATOM 684 C CA . PRO A 1 89 ? -0.392 2.617 4.134 1.00 44.78 89 PRO A CA 1
ATOM 685 C C . PRO A 1 89 ? 0.620 2.285 3.026 1.00 44.78 89 PRO A C 1
ATOM 687 O O . PRO A 1 89 ? 0.924 1.128 2.758 1.00 44.78 89 PRO A O 1
ATOM 690 N N . ALA A 1 90 ? 1.126 3.379 2.452 1.00 47.22 90 ALA A N 1
ATOM 691 C CA . ALA A 1 90 ? 2.411 3.607 1.796 1.00 47.22 90 ALA A CA 1
ATOM 692 C C . ALA A 1 90 ? 2.744 2.795 0.528 1.00 47.22 90 ALA A C 1
ATOM 694 O O . ALA A 1 90 ? 3.237 1.673 0.583 1.00 47.22 90 ALA A O 1
ATOM 695 N N . PHE A 1 91 ? 2.614 3.499 -0.603 1.00 44.44 91 PHE A N 1
ATOM 696 C CA . PHE A 1 91 ? 3.100 3.172 -1.943 1.00 44.44 91 PHE A CA 1
ATOM 697 C C . PHE A 1 91 ? 2.334 2.040 -2.629 1.00 44.44 91 PHE A C 1
ATOM 699 O O . PHE A 1 91 ? 2.696 0.865 -2.563 1.00 44.44 91 PHE A O 1
ATOM 706 N N . GLY A 1 92 ? 1.298 2.418 -3.385 1.00 50.56 92 GLY A N 1
ATOM 707 C CA . GLY A 1 92 ? 0.883 1.581 -4.510 1.00 50.56 92 GLY A CA 1
ATOM 708 C C . GLY A 1 92 ? 2.118 1.327 -5.384 1.00 50.56 92 GLY A C 1
ATOM 709 O O . GLY A 1 92 ? 2.919 2.250 -5.568 1.00 50.56 92 GLY A O 1
ATOM 710 N N . PRO A 1 93 ? 2.373 0.100 -5.870 1.00 52.00 93 PRO A N 1
ATOM 711 C CA . PRO A 1 93 ? 3.624 -0.140 -6.561 1.00 52.00 93 PRO A CA 1
ATOM 712 C C . PRO A 1 93 ? 3.628 0.675 -7.844 1.00 52.00 93 PRO A C 1
ATOM 714 O O . PRO A 1 93 ? 2.750 0.527 -8.696 1.00 52.00 93 PRO A O 1
ATOM 717 N N . ALA A 1 94 ? 4.631 1.540 -7.960 1.00 57.31 94 ALA A N 1
ATOM 718 C CA . ALA A 1 94 ? 4.914 2.257 -9.184 1.00 57.31 94 ALA A CA 1
ATOM 719 C C . ALA A 1 94 ? 4.962 1.270 -10.357 1.00 57.31 94 ALA A C 1
ATOM 721 O O . ALA A 1 94 ? 5.519 0.169 -10.249 1.00 57.31 94 ALA A O 1
ATOM 722 N N . VAL A 1 95 ? 4.404 1.680 -11.494 1.00 68.56 95 VAL A N 1
ATOM 723 C CA . VAL A 1 95 ? 4.607 0.967 -12.752 1.00 68.56 95 VAL A CA 1
ATOM 724 C C . VAL A 1 95 ? 6.105 1.003 -13.037 1.00 68.56 95 VAL A C 1
ATOM 726 O O . VAL A 1 95 ? 6.687 2.072 -13.233 1.00 68.56 95 VAL A O 1
ATOM 729 N N . THR A 1 96 ? 6.749 -0.161 -12.999 1.00 71.75 96 THR A N 1
ATOM 730 C CA . THR A 1 96 ? 8.205 -0.271 -13.111 1.00 71.75 96 THR A CA 1
ATOM 731 C C . THR A 1 96 ? 8.567 -0.820 -14.485 1.00 71.75 96 THR A C 1
ATOM 733 O O . THR A 1 96 ? 8.088 -1.867 -14.913 1.00 71.75 96 THR A O 1
ATOM 736 N N . LEU A 1 97 ? 9.436 -0.111 -15.192 1.00 73.50 97 LEU A N 1
ATOM 737 C CA . LEU A 1 97 ? 9.946 -0.472 -16.504 1.00 73.50 97 LEU A CA 1
ATOM 738 C C . LEU A 1 97 ? 11.442 -0.752 -16.385 1.00 73.50 97 LEU A C 1
ATOM 740 O O . LEU A 1 97 ? 12.250 0.151 -16.166 1.00 73.50 97 LEU A O 1
ATOM 744 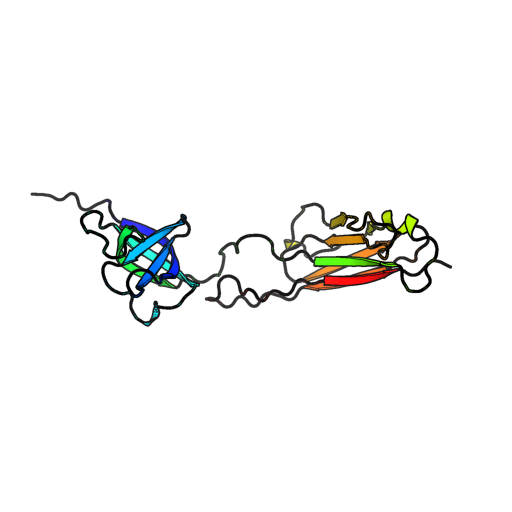N N . THR A 1 98 ? 11.843 -2.000 -16.581 1.00 77.38 98 THR A N 1
ATOM 745 C CA . THR A 1 98 ? 13.263 -2.328 -16.697 1.00 77.38 98 THR A CA 1
ATOM 746 C C . THR A 1 98 ? 13.651 -2.239 -18.161 1.00 77.38 98 THR A C 1
ATOM 748 O O . THR A 1 98 ? 13.292 -3.100 -18.965 1.00 77.38 98 THR A O 1
ATOM 751 N N . VAL A 1 99 ? 14.374 -1.186 -18.527 1.00 76.62 99 VAL A N 1
ATOM 752 C CA . VAL A 1 99 ? 14.896 -1.012 -19.880 1.00 76.62 99 VAL A CA 1
ATOM 753 C C . VAL A 1 99 ? 16.230 -1.756 -19.958 1.00 76.62 99 VAL A C 1
ATOM 755 O O . VAL A 1 99 ? 17.097 -1.597 -19.093 1.00 76.62 99 VAL A O 1
ATOM 758 N N . ALA A 1 100 ? 16.401 -2.584 -20.986 1.00 73.50 100 ALA A N 1
ATOM 759 C CA . ALA A 1 100 ? 17.638 -3.314 -21.253 1.00 73.50 100 ALA A CA 1
ATOM 760 C C . ALA A 1 100 ? 18.004 -3.271 -22.751 1.00 73.50 100 ALA A C 1
ATOM 762 O O . ALA A 1 100 ? 17.126 -3.097 -23.601 1.00 73.50 100 ALA A O 1
ATOM 763 N N . PRO A 1 101 ? 19.282 -3.437 -23.121 1.00 68.75 101 PRO A N 1
ATOM 764 C CA . PRO A 1 101 ? 19.663 -3.614 -24.516 1.00 68.75 101 PRO A CA 1
ATOM 765 C C . PRO A 1 101 ? 19.159 -4.967 -25.044 1.00 68.75 101 PRO A C 1
ATOM 767 O O . PRO A 1 101 ? 19.211 -5.982 -24.348 1.00 68.75 101 PRO A O 1
ATOM 770 N N . GLY A 1 102 ? 18.674 -4.994 -26.286 1.00 68.69 102 GLY A N 1
ATOM 771 C CA . GLY A 1 102 ? 18.326 -6.225 -26.994 1.00 68.69 102 GLY A CA 1
ATOM 772 C C . GLY A 1 102 ? 19.556 -7.064 -27.364 1.00 68.69 102 GLY A C 1
ATOM 773 O O . GLY A 1 102 ? 20.695 -6.588 -27.363 1.00 68.69 102 GLY A O 1
ATOM 774 N N . SER A 1 103 ? 19.335 -8.334 -27.710 1.00 62.78 103 SER A N 1
ATOM 775 C CA . SER A 1 103 ? 20.407 -9.257 -28.101 1.00 62.78 103 SER A CA 1
ATOM 776 C C . SER A 1 103 ? 21.203 -8.724 -29.300 1.00 62.78 103 SER A C 1
ATOM 778 O O . SER A 1 103 ? 20.629 -8.478 -30.360 1.00 62.78 103 SER A O 1
ATOM 780 N N . GLY A 1 104 ? 22.524 -8.585 -29.148 1.00 58.31 104 GLY A N 1
ATOM 781 C CA . GLY A 1 104 ? 23.428 -8.142 -30.219 1.00 58.31 104 GLY A CA 1
ATOM 782 C C . GLY A 1 104 ? 23.697 -6.634 -30.280 1.00 58.31 104 GLY A C 1
ATOM 783 O O . GLY A 1 104 ? 24.474 -6.205 -31.134 1.00 58.31 104 GLY A O 1
ATOM 784 N N . ALA A 1 105 ? 23.122 -5.832 -29.378 1.00 60.47 105 ALA A N 1
ATOM 785 C CA . ALA A 1 105 ? 23.455 -4.415 -29.260 1.00 60.47 105 ALA A CA 1
ATOM 786 C C . ALA A 1 105 ? 24.929 -4.228 -28.843 1.00 60.47 105 ALA A C 1
ATOM 788 O O . ALA A 1 105 ? 25.360 -4.707 -27.793 1.00 60.47 105 ALA A O 1
ATOM 789 N N . LYS A 1 106 ? 25.717 -3.537 -29.676 1.00 54.62 106 LYS A N 1
ATOM 790 C CA . LYS A 1 106 ? 27.113 -3.169 -29.387 1.00 54.62 106 LYS A CA 1
ATOM 791 C C . LYS A 1 106 ? 27.155 -1.758 -28.792 1.00 54.62 106 LYS A C 1
ATOM 793 O O . LYS A 1 106 ? 26.443 -0.887 -29.270 1.00 54.62 106 LYS A O 1
ATOM 798 N N . GLY A 1 107 ? 28.012 -1.522 -27.793 1.00 55.81 107 GLY A N 1
ATOM 799 C CA . GLY A 1 107 ? 28.189 -0.193 -27.183 1.00 55.81 107 GLY A CA 1
ATOM 800 C C . GLY A 1 107 ? 27.305 0.062 -25.958 1.00 55.81 107 GLY A C 1
ATOM 801 O O . GLY A 1 107 ? 26.598 1.059 -25.895 1.00 55.81 107 GLY A O 1
ATOM 802 N N . SER A 1 108 ? 27.375 -0.817 -24.955 1.00 55.31 108 SER A N 1
ATOM 803 C CA . SER A 1 108 ? 26.557 -0.786 -23.730 1.00 55.31 108 SER A CA 1
ATOM 804 C C . SER A 1 108 ? 26.651 0.496 -22.879 1.00 55.31 108 SER A C 1
ATOM 806 O O . SER A 1 108 ? 25.864 0.655 -21.952 1.00 55.31 108 SER A O 1
ATOM 808 N N . GLY A 1 109 ? 27.572 1.418 -23.184 1.00 60.16 109 GLY A N 1
ATOM 809 C CA . GLY A 1 109 ? 27.757 2.679 -22.458 1.00 60.16 109 GLY A CA 1
ATOM 810 C C . GLY A 1 109 ? 26.680 3.739 -22.722 1.00 60.16 109 GLY A C 1
ATOM 811 O O . GLY A 1 109 ? 26.277 4.418 -21.785 1.00 60.16 109 GLY A O 1
ATOM 812 N N . SER A 1 110 ? 26.146 3.860 -23.945 1.00 64.81 110 SER A N 1
ATOM 813 C CA . SER A 1 110 ? 25.088 4.854 -24.234 1.00 64.81 110 SER A CA 1
ATOM 814 C C . SER A 1 110 ? 23.746 4.499 -23.589 1.00 64.81 110 SER A C 1
ATOM 816 O O . SER A 1 110 ? 22.848 5.330 -23.479 1.00 64.81 110 SER A O 1
ATOM 818 N N . PHE A 1 111 ? 23.612 3.268 -23.095 1.00 70.81 111 PHE A N 1
ATOM 819 C CA . PHE A 1 111 ? 22.427 2.812 -22.384 1.00 70.81 111 PHE A CA 1
ATOM 820 C C . PHE A 1 111 ? 22.255 3.493 -21.011 1.00 70.81 111 PHE A C 1
ATOM 822 O O . PHE A 1 111 ? 21.141 3.562 -20.490 1.00 70.81 111 PHE A O 1
ATOM 829 N N . TYR A 1 112 ? 23.325 4.072 -20.445 1.00 70.06 112 TYR A N 1
ATOM 830 C CA . TYR A 1 112 ? 23.240 4.948 -19.269 1.00 70.06 112 TYR A CA 1
ATOM 831 C C . TYR A 1 112 ? 22.521 6.270 -19.549 1.00 70.06 112 TYR A C 1
ATOM 833 O O . TYR A 1 112 ? 22.198 6.980 -18.604 1.00 70.06 112 TYR A O 1
ATOM 841 N N . ASP A 1 113 ? 22.220 6.584 -20.804 1.00 76.00 113 ASP A N 1
ATOM 842 C CA . ASP A 1 113 ? 21.441 7.761 -21.180 1.00 76.00 113 ASP A CA 1
ATOM 843 C C . ASP A 1 113 ? 20.009 7.396 -21.585 1.00 76.00 113 ASP A C 1
ATOM 845 O O . ASP A 1 113 ? 19.284 8.235 -22.116 1.00 76.00 113 ASP A O 1
ATOM 849 N N . ALA A 1 114 ? 19.565 6.156 -21.327 1.00 80.69 114 ALA A N 1
ATOM 850 C CA . ALA A 1 114 ? 18.187 5.781 -21.615 1.00 80.69 114 ALA A CA 1
ATOM 851 C C . ALA A 1 114 ? 17.209 6.663 -20.819 1.00 80.69 114 ALA A C 1
ATOM 853 O O . ALA A 1 114 ? 17.403 6.934 -19.629 1.00 80.69 114 ALA A O 1
ATOM 854 N N . THR A 1 115 ? 16.146 7.121 -21.460 1.00 84.88 115 THR A N 1
ATOM 855 C CA . THR A 1 115 ? 15.131 7.982 -20.845 1.00 84.88 115 THR A CA 1
ATOM 856 C C . THR A 1 115 ? 13.737 7.535 -21.255 1.00 84.88 115 THR A C 1
ATOM 858 O O . THR A 1 115 ? 13.569 6.808 -22.237 1.00 84.88 115 THR A O 1
ATOM 861 N N . LEU A 1 116 ? 12.744 7.961 -20.474 1.00 86.06 116 LEU A N 1
ATOM 862 C CA . LEU A 1 116 ? 11.346 7.911 -20.875 1.00 86.06 116 LEU A CA 1
ATOM 863 C C . LEU A 1 116 ? 10.932 9.292 -21.380 1.00 86.06 116 LEU A C 1
ATOM 865 O O . LEU A 1 116 ? 11.231 10.309 -20.756 1.00 86.06 116 LEU A O 1
ATOM 869 N N . THR A 1 117 ? 10.230 9.324 -22.501 1.00 86.44 117 THR A N 1
ATOM 870 C CA . THR A 1 117 ? 9.596 10.521 -23.054 1.00 86.44 117 THR A CA 1
ATOM 871 C C . THR A 1 117 ? 8.117 10.244 -23.313 1.00 86.44 117 THR A C 1
ATOM 873 O O . THR A 1 117 ? 7.655 9.111 -23.170 1.00 86.44 117 THR A O 1
ATOM 876 N N . ASN A 1 118 ? 7.349 11.295 -23.624 1.00 87.38 118 ASN A N 1
ATOM 877 C CA . ASN A 1 118 ? 5.915 11.204 -23.938 1.00 87.38 118 ASN A CA 1
ATOM 878 C C . ASN A 1 118 ? 5.096 10.419 -22.896 1.00 87.38 118 ASN A C 1
ATOM 880 O O . ASN A 1 118 ? 4.165 9.697 -23.241 1.00 87.38 118 ASN A O 1
ATOM 884 N N . VAL A 1 119 ? 5.456 10.552 -21.616 1.00 84.38 119 VAL A N 1
ATOM 885 C CA . VAL A 1 119 ? 4.835 9.773 -20.543 1.00 84.38 119 VAL A CA 1
ATOM 886 C C . VAL A 1 119 ? 3.391 10.212 -20.330 1.00 84.38 119 VAL A C 1
ATOM 888 O O . VAL A 1 119 ? 3.127 11.360 -19.968 1.00 84.38 119 VAL A O 1
ATOM 891 N N . GLN A 1 120 ? 2.466 9.275 -20.517 1.00 85.12 120 GLN A N 1
ATOM 892 C CA . GLN A 1 120 ? 1.043 9.429 -20.249 1.00 85.12 120 GLN A CA 1
ATOM 893 C C . GLN A 1 120 ? 0.622 8.531 -19.088 1.00 85.12 120 GLN A C 1
ATOM 895 O O . GLN A 1 120 ? 1.097 7.406 -18.925 1.00 85.12 120 GLN A O 1
ATOM 900 N N . ARG A 1 121 ? -0.291 9.046 -18.265 1.00 79.62 121 ARG A N 1
ATOM 901 C CA . ARG A 1 121 ? -0.858 8.351 -17.109 1.00 79.62 121 ARG A CA 1
ATOM 902 C C . ARG A 1 121 ? -2.312 8.769 -16.909 1.00 79.62 121 ARG A C 1
ATOM 904 O O . ARG A 1 121 ? -2.703 9.828 -17.412 1.00 79.62 121 ARG A O 1
ATOM 911 N N . PRO A 1 122 ? -3.104 8.013 -16.136 1.00 78.94 122 PRO A N 1
ATOM 912 C CA . PRO A 1 122 ? -4.456 8.429 -15.795 1.00 78.94 122 PRO A CA 1
ATOM 913 C C . PRO A 1 122 ? -4.444 9.786 -15.077 1.00 78.94 122 PRO A C 1
ATOM 915 O O . PRO A 1 122 ? -3.594 10.037 -14.223 1.00 78.94 122 PRO A O 1
ATOM 918 N N . THR A 1 123 ? -5.393 10.672 -15.395 1.00 70.69 123 THR A N 1
ATOM 919 C CA . THR A 1 123 ? -5.458 12.040 -14.838 1.00 70.69 123 THR A CA 1
ATOM 920 C C . THR A 1 123 ? -5.528 12.056 -13.306 1.00 70.69 123 THR A C 1
ATOM 922 O O . THR A 1 123 ? -4.996 12.957 -12.662 1.00 70.69 123 THR A O 1
ATOM 925 N N . SER A 1 124 ? -6.131 11.025 -12.712 1.00 66.00 124 SER A N 1
ATOM 926 C CA . SER A 1 124 ? -6.221 10.818 -11.264 1.00 66.00 124 SER A CA 1
ATOM 927 C C . SER A 1 124 ? -4.884 10.489 -10.585 1.00 66.00 124 SER A C 1
ATOM 929 O O . SER A 1 124 ? -4.817 10.520 -9.361 1.00 66.00 124 SER A O 1
ATOM 931 N N . ALA A 1 125 ? -3.811 10.217 -11.337 1.00 63.03 125 ALA A N 1
ATOM 932 C CA . ALA A 1 125 ? -2.479 9.919 -10.801 1.00 63.03 125 ALA A CA 1
ATOM 933 C C . ALA A 1 125 ? -1.726 11.160 -10.265 1.00 63.03 125 ALA A C 1
ATOM 935 O O . ALA A 1 125 ? -0.643 11.025 -9.698 1.00 63.03 125 ALA A O 1
ATOM 936 N N . GLY A 1 126 ? -2.263 12.374 -10.448 1.00 63.47 126 GLY A N 1
ATOM 937 C CA . GLY A 1 126 ? -1.684 13.619 -9.928 1.00 63.47 126 GLY A CA 1
ATOM 938 C C . GLY A 1 126 ? -0.569 14.231 -10.792 1.00 63.47 126 GLY A C 1
ATOM 939 O O . GLY A 1 126 ? -0.462 13.957 -11.988 1.00 63.47 126 GLY A O 1
ATOM 940 N N . VAL A 1 127 ? 0.248 15.114 -10.191 1.00 55.28 127 VAL A N 1
ATOM 941 C CA . VAL A 1 127 ? 1.219 16.016 -10.872 1.00 55.28 127 VAL A CA 1
ATOM 942 C C . VAL A 1 127 ? 2.682 15.912 -10.386 1.00 55.28 127 VAL A C 1
ATOM 944 O O . VAL A 1 127 ? 3.527 16.670 -10.849 1.00 55.28 127 VAL A O 1
ATOM 947 N N . SER A 1 128 ? 3.024 14.947 -9.521 1.00 56.22 128 SER A N 1
ATOM 948 C CA . SER A 1 128 ? 4.430 14.611 -9.175 1.00 56.22 128 SER A CA 1
ATOM 949 C C . SER A 1 128 ? 5.236 14.260 -10.444 1.00 56.22 128 SER A C 1
ATOM 951 O O . SER A 1 128 ? 4.581 13.779 -11.384 1.00 56.22 128 SER A O 1
ATOM 953 N N . PRO A 1 129 ? 6.578 14.474 -10.532 1.00 57.00 129 PRO A N 1
ATOM 954 C CA . PRO A 1 129 ? 7.364 14.100 -11.713 1.00 57.00 129 PRO A CA 1
ATOM 955 C C . PRO A 1 129 ? 6.931 12.727 -12.224 1.00 57.00 129 PRO A C 1
ATOM 957 O O . PRO A 1 129 ? 6.904 11.752 -11.474 1.00 57.00 129 PRO A O 1
ATOM 960 N N . ALA A 1 130 ? 6.479 12.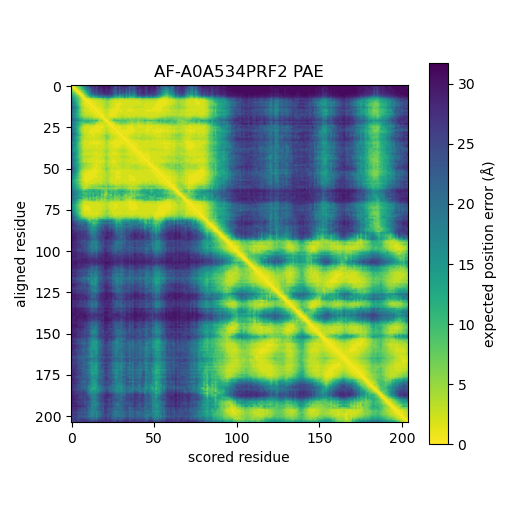691 -13.481 1.00 59.19 130 ALA A N 1
ATOM 961 C CA . ALA A 1 130 ? 5.709 11.563 -13.998 1.00 59.19 130 ALA A CA 1
ATOM 962 C C . ALA A 1 130 ? 6.519 10.263 -14.029 1.00 59.19 130 ALA A C 1
ATOM 964 O O . ALA A 1 130 ? 5.939 9.183 -14.000 1.00 59.19 130 ALA A O 1
ATOM 965 N N . PHE A 1 131 ? 7.848 10.366 -14.038 1.00 69.25 131 PHE A N 1
ATOM 966 C CA . PHE A 1 131 ? 8.755 9.237 -14.105 1.00 69.25 131 PHE A CA 1
ATOM 967 C C . PHE A 1 131 ? 10.163 9.612 -13.635 1.00 69.25 131 PHE A C 1
ATOM 969 O O . PHE A 1 131 ? 10.507 10.791 -13.532 1.00 69.25 131 PHE A O 1
ATOM 976 N N . ASN A 1 132 ? 10.999 8.605 -13.397 1.00 76.19 132 ASN A N 1
ATOM 977 C CA . ASN A 1 132 ? 12.436 8.767 -13.192 1.00 76.19 132 ASN A CA 1
ATOM 978 C C . ASN A 1 132 ? 13.168 7.505 -13.685 1.00 76.19 132 ASN A C 1
ATOM 980 O O . ASN A 1 132 ? 12.593 6.419 -13.694 1.00 76.19 132 ASN A O 1
ATOM 984 N N . CYS A 1 133 ? 14.414 7.661 -14.133 1.00 77.62 133 CYS A N 1
ATOM 985 C CA . CYS A 1 133 ? 15.282 6.572 -14.560 1.00 77.62 133 CYS A CA 1
ATOM 986 C C . CYS A 1 133 ? 16.553 6.560 -13.712 1.00 77.62 133 CYS A C 1
ATOM 988 O O . CYS A 1 133 ? 17.297 7.537 -13.675 1.00 77.62 133 CYS A O 1
ATOM 990 N N . VAL A 1 134 ? 16.828 5.428 -13.073 1.00 75.75 134 VAL A N 1
ATOM 991 C CA . VAL A 1 134 ? 18.024 5.195 -12.268 1.00 75.75 134 VAL A CA 1
ATOM 992 C C . VAL A 1 134 ? 18.824 4.027 -12.822 1.00 75.75 134 VAL A C 1
ATOM 994 O O . VAL A 1 134 ? 18.302 3.020 -13.308 1.00 75.75 134 VAL A O 1
ATOM 997 N N . THR A 1 135 ? 20.134 4.163 -12.735 1.00 70.56 135 THR A N 1
ATOM 998 C CA . THR A 1 135 ? 21.070 3.099 -1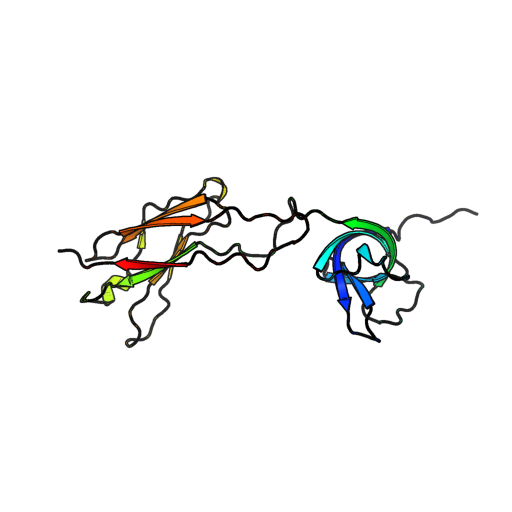3.070 1.00 70.56 135 THR A CA 1
ATOM 999 C C . THR A 1 135 ? 21.342 2.285 -11.807 1.00 70.56 135 THR A C 1
ATOM 1001 O O . THR A 1 135 ? 21.828 2.845 -10.830 1.00 70.56 135 THR A O 1
ATOM 1004 N N . ASN A 1 136 ? 21.067 0.977 -11.819 1.00 63.09 136 ASN A N 1
ATOM 1005 C CA . ASN A 1 136 ? 21.296 0.102 -10.653 1.00 63.09 136 ASN A CA 1
ATOM 1006 C C . ASN A 1 136 ? 22.494 -0.855 -10.827 1.00 63.09 136 ASN A C 1
ATOM 1008 O O . ASN A 1 136 ? 22.713 -1.732 -10.000 1.00 63.09 136 ASN A O 1
ATOM 1012 N N . SER A 1 137 ? 23.270 -0.713 -11.907 1.00 57.69 137 SER A N 1
ATOM 1013 C CA . SER A 1 137 ? 24.489 -1.501 -12.121 1.00 57.69 137 SER A CA 1
ATOM 1014 C C . SER A 1 137 ? 25.710 -0.593 -12.291 1.00 57.69 137 SER A C 1
ATOM 1016 O O . SER A 1 137 ? 25.890 -0.001 -13.361 1.00 57.69 137 SER A O 1
ATOM 1018 N N . PRO A 1 138 ? 26.554 -0.472 -11.251 1.00 50.75 138 PRO A N 1
ATOM 1019 C CA . PRO A 1 138 ? 27.862 0.169 -11.346 1.00 50.75 138 PRO A CA 1
ATOM 1020 C C . PRO A 1 138 ? 28.972 -0.805 -11.793 1.00 50.75 138 PRO A C 1
ATOM 1022 O O . PRO A 1 138 ? 30.112 -0.382 -11.968 1.00 50.75 138 PRO A O 1
ATOM 1025 N N . THR A 1 139 ? 28.682 -2.106 -11.942 1.00 48.19 139 THR A N 1
ATOM 1026 C CA . THR A 1 139 ? 29.692 -3.158 -12.144 1.00 48.19 139 THR A CA 1
ATOM 1027 C C . THR A 1 139 ? 29.870 -3.555 -13.621 1.00 48.19 139 THR A C 1
ATOM 1029 O O . THR A 1 139 ? 28.877 -3.816 -14.300 1.00 48.19 139 THR A O 1
ATOM 1032 N N . PRO A 1 140 ? 31.116 -3.707 -14.125 1.00 47.62 140 PRO A N 1
ATOM 1033 C CA . PRO A 1 140 ? 31.401 -3.959 -15.549 1.00 47.62 140 PRO A CA 1
ATOM 1034 C C . PRO A 1 140 ? 30.912 -5.301 -16.121 1.00 47.62 140 PRO A C 1
ATOM 1036 O O . PRO A 1 140 ? 30.960 -5.499 -17.332 1.00 47.62 140 PRO A O 1
ATOM 1039 N N . THR A 1 141 ? 30.513 -6.251 -15.271 1.00 51.06 141 THR A N 1
ATOM 1040 C CA . THR A 1 141 ? 30.195 -7.639 -15.654 1.00 51.06 141 THR A CA 1
ATOM 1041 C C . THR A 1 141 ? 28.702 -7.956 -15.703 1.00 51.06 141 THR A C 1
ATOM 1043 O O . THR A 1 141 ? 28.328 -8.994 -16.245 1.00 51.06 141 THR A O 1
ATOM 1046 N N . ALA A 1 142 ? 27.840 -7.092 -15.165 1.00 55.97 142 ALA A N 1
ATOM 1047 C CA . ALA A 1 142 ? 26.396 -7.250 -15.305 1.00 55.97 142 ALA A CA 1
ATOM 1048 C C . ALA A 1 142 ? 25.929 -6.644 -16.642 1.00 55.97 142 ALA A C 1
ATOM 1050 O O . ALA A 1 142 ? 26.499 -5.641 -17.082 1.00 55.97 142 ALA A O 1
ATOM 1051 N N . PRO A 1 143 ? 24.893 -7.203 -17.299 1.00 60.44 143 PRO A N 1
ATOM 1052 C CA . PRO A 1 143 ? 24.270 -6.525 -18.431 1.00 60.44 143 PRO A CA 1
ATOM 1053 C C . PRO A 1 143 ? 23.859 -5.112 -17.998 1.00 60.44 143 PRO A C 1
ATOM 1055 O O . PRO A 1 143 ? 23.303 -4.929 -16.913 1.00 60.44 143 PRO A O 1
ATOM 1058 N N . VAL A 1 144 ? 24.173 -4.103 -18.816 1.00 65.44 144 VAL A N 1
ATOM 1059 C CA . VAL A 1 144 ? 23.825 -2.711 -18.500 1.00 65.44 144 VAL A CA 1
ATOM 1060 C C . VAL A 1 144 ? 22.302 -2.595 -18.498 1.00 65.44 144 VAL A C 1
ATOM 1062 O O . VAL A 1 144 ? 21.664 -2.740 -19.536 1.00 65.44 144 VAL A O 1
ATOM 1065 N N . MET A 1 145 ? 21.723 -2.388 -17.314 1.00 66.75 145 MET A N 1
ATOM 1066 C CA . MET A 1 145 ? 20.281 -2.260 -17.096 1.00 66.75 145 MET A CA 1
ATOM 1067 C C . MET A 1 145 ? 19.963 -0.870 -16.557 1.00 66.75 145 MET A C 1
ATOM 1069 O O . MET A 1 145 ? 20.660 -0.355 -15.676 1.00 66.75 145 MET A O 1
ATOM 1073 N N . ARG A 1 146 ? 18.875 -0.288 -17.061 1.00 75.06 146 ARG A N 1
ATOM 1074 C CA . ARG A 1 146 ? 18.358 1.004 -16.619 1.00 75.06 146 ARG A CA 1
ATOM 1075 C C . ARG A 1 146 ? 16.938 0.818 -16.112 1.00 75.06 146 ARG A C 1
ATOM 1077 O O . ARG A 1 146 ? 16.064 0.355 -16.839 1.00 75.06 146 ARG A O 1
ATOM 1084 N N . TYR A 1 147 ? 16.721 1.166 -14.853 1.00 75.12 147 TYR A N 1
ATOM 1085 C CA . TYR A 1 147 ? 15.415 1.064 -14.222 1.00 75.12 147 TYR A CA 1
ATOM 1086 C C . TYR A 1 147 ? 14.708 2.391 -14.390 1.00 75.12 147 TYR A C 1
ATOM 1088 O O . TYR A 1 147 ? 15.127 3.386 -13.809 1.00 75.12 147 TYR A O 1
ATOM 1096 N N . CYS A 1 148 ? 13.646 2.410 -15.177 1.00 77.88 148 CYS A N 1
ATOM 1097 C CA . CYS A 1 148 ? 12.760 3.551 -15.274 1.00 77.88 148 CYS A CA 1
ATOM 1098 C C . CYS A 1 148 ? 11.446 3.222 -14.570 1.00 77.88 148 CYS A C 1
ATOM 1100 O O . CYS A 1 148 ? 10.956 2.103 -14.630 1.00 77.88 148 CYS A O 1
ATOM 1102 N N . PHE A 1 149 ? 10.858 4.177 -13.876 1.00 73.69 149 PHE A N 1
ATOM 1103 C CA . PHE A 1 149 ? 9.593 3.978 -13.179 1.00 73.69 149 PHE A CA 1
ATOM 1104 C C . PHE A 1 149 ? 8.678 5.150 -13.465 1.00 73.69 149 PHE A C 1
ATOM 1106 O O . PHE A 1 149 ? 9.128 6.294 -13.490 1.00 73.69 149 PHE A O 1
ATOM 1113 N N . ILE A 1 150 ? 7.402 4.847 -1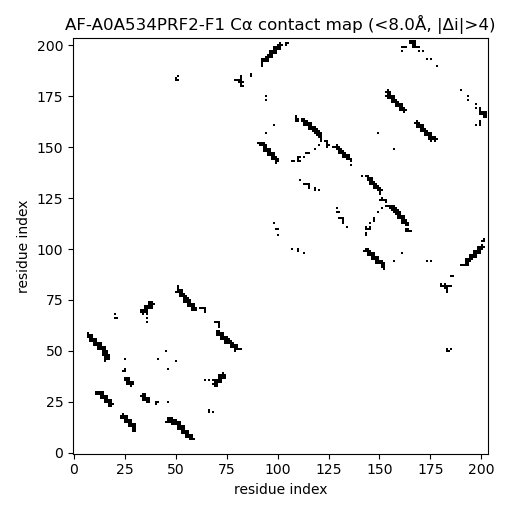3.689 1.00 74.12 150 ILE A N 1
ATOM 1114 C CA . ILE A 1 150 ? 6.327 5.822 -13.828 1.00 74.12 150 ILE A CA 1
ATOM 1115 C C . ILE A 1 150 ? 5.551 5.796 -12.515 1.00 74.12 150 ILE A C 1
ATOM 1117 O O . ILE A 1 150 ? 5.026 4.758 -12.103 1.00 74.12 150 ILE A O 1
ATOM 1121 N N . PHE A 1 151 ? 5.501 6.938 -11.834 1.00 65.12 151 PHE A N 1
ATOM 1122 C CA . PHE A 1 151 ? 4.780 7.040 -10.573 1.00 65.12 151 PHE A CA 1
ATOM 1123 C C . PHE A 1 151 ? 3.282 7.186 -10.834 1.00 65.12 151 PHE A C 1
ATOM 1125 O O . PHE A 1 151 ? 2.831 8.160 -11.450 1.00 65.12 151 PHE A O 1
ATOM 1132 N N . GLY A 1 152 ? 2.519 6.229 -10.318 1.00 61.88 152 GLY A N 1
ATOM 1133 C CA . GLY A 1 152 ? 1.067 6.264 -10.300 1.00 61.88 152 GLY A CA 1
ATOM 1134 C C . GLY A 1 152 ? 0.508 5.103 -9.490 1.00 61.88 152 GLY A C 1
ATOM 1135 O O . GLY A 1 152 ? 0.940 3.966 -9.646 1.00 61.88 152 GLY A O 1
ATOM 1136 N N . GLU A 1 153 ? -0.440 5.411 -8.610 1.00 60.59 153 GLU A N 1
ATOM 1137 C CA . GLU A 1 153 ? -1.100 4.440 -7.722 1.00 60.59 153 GLU A CA 1
ATOM 1138 C C . GLU A 1 153 ? -2.535 4.132 -8.173 1.00 60.59 153 GLU A C 1
ATOM 1140 O O . GLU A 1 153 ? -3.305 3.484 -7.467 1.00 60.59 153 GLU A O 1
ATOM 1145 N N . VAL A 1 154 ? -2.917 4.636 -9.348 1.00 68.31 154 VAL A N 1
ATOM 1146 C CA . VAL A 1 154 ? -4.276 4.536 -9.874 1.00 68.31 154 VAL A CA 1
ATOM 1147 C C . VAL A 1 154 ? -4.333 3.549 -11.022 1.00 68.31 154 VAL A C 1
ATOM 1149 O O . VAL A 1 154 ? -3.425 3.477 -11.851 1.00 68.31 154 VAL A O 1
ATOM 1152 N N . ALA A 1 155 ? -5.435 2.816 -11.086 1.00 74.19 155 ALA A N 1
ATOM 1153 C CA . ALA A 1 155 ? -5.741 1.963 -12.215 1.00 74.19 155 ALA A CA 1
ATOM 1154 C C . ALA A 1 155 ? -5.902 2.769 -13.505 1.00 74.19 155 ALA A C 1
ATOM 1156 O O . ALA A 1 155 ? -6.342 3.922 -13.490 1.00 74.19 155 ALA A O 1
ATOM 1157 N N . GLY A 1 156 ? -5.574 2.136 -14.624 1.00 78.38 156 GLY A N 1
ATOM 1158 C CA . GLY A 1 156 ? -5.687 2.718 -15.949 1.00 78.38 156 GLY A CA 1
ATOM 1159 C C . GLY A 1 156 ? -4.474 2.429 -16.820 1.00 78.38 156 GLY A C 1
ATOM 1160 O O . GLY A 1 156 ? -3.675 1.536 -16.547 1.00 78.38 156 GLY A O 1
ATOM 1161 N N . VAL A 1 157 ? -4.372 3.179 -17.909 1.00 85.50 157 VAL A N 1
ATOM 1162 C CA . VAL A 1 157 ? -3.347 2.976 -18.930 1.00 85.50 157 VAL A CA 1
ATOM 1163 C C . VAL A 1 157 ? -2.184 3.925 -18.679 1.00 85.50 157 VAL A C 1
ATOM 1165 O O . VAL A 1 157 ? -2.383 5.131 -18.524 1.00 85.50 157 VAL A O 1
ATOM 1168 N N . TYR A 1 158 ? -0.981 3.364 -18.655 1.00 85.25 158 TYR A N 1
ATOM 1169 C CA . TYR A 1 158 ? 0.277 4.093 -18.589 1.00 85.25 158 TYR A CA 1
ATOM 1170 C C . TYR A 1 158 ? 1.044 3.855 -19.881 1.00 85.25 158 TYR A C 1
ATOM 1172 O O . TYR A 1 158 ? 1.239 2.708 -20.288 1.00 85.25 158 TYR A O 1
ATOM 1180 N N . GLU A 1 159 ? 1.482 4.934 -20.514 1.00 87.81 159 GLU A N 1
ATOM 1181 C CA . GLU A 1 159 ? 2.227 4.890 -21.767 1.00 87.81 159 GLU A CA 1
ATOM 1182 C C . GLU A 1 159 ? 3.498 5.720 -21.656 1.00 87.81 159 GLU A C 1
ATOM 1184 O O . GLU A 1 159 ? 3.536 6.734 -20.960 1.00 87.81 159 GLU A O 1
ATOM 1189 N N . ALA A 1 160 ? 4.556 5.272 -22.318 1.00 88.94 160 ALA A N 1
ATOM 1190 C CA . ALA A 1 160 ? 5.803 6.010 -22.427 1.00 88.94 160 ALA A CA 1
ATOM 1191 C C . ALA A 1 160 ? 6.598 5.522 -23.632 1.00 88.94 160 ALA A C 1
ATOM 1193 O O . ALA A 1 160 ? 6.516 4.355 -24.017 1.00 88.94 160 ALA A O 1
ATOM 1194 N N . ASP A 1 161 ? 7.442 6.395 -24.160 1.00 89.50 161 ASP A N 1
ATOM 1195 C CA . ASP A 1 161 ? 8.429 6.033 -25.162 1.00 89.50 161 ASP A CA 1
ATOM 1196 C C . ASP A 1 161 ? 9.790 5.873 -24.485 1.00 89.50 161 ASP A C 1
ATOM 1198 O O . ASP A 1 161 ? 10.309 6.802 -23.866 1.00 89.50 161 ASP A O 1
ATOM 1202 N N . ALA A 1 162 ? 10.375 4.682 -24.580 1.00 88.31 162 ALA A N 1
ATOM 1203 C CA . ALA A 1 162 ? 11.731 4.418 -24.127 1.00 88.31 162 ALA A CA 1
ATOM 1204 C C . ALA A 1 16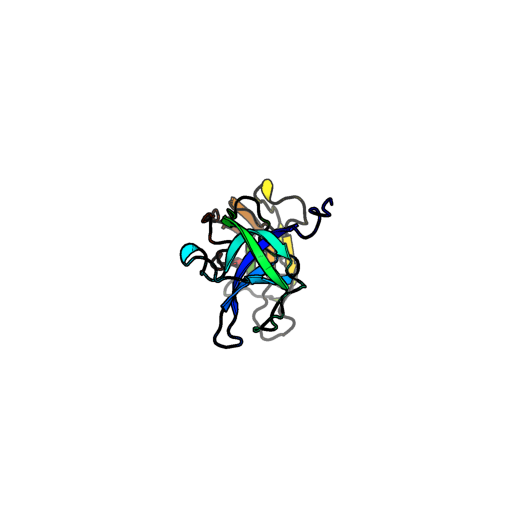2 ? 12.715 4.687 -25.269 1.00 88.31 162 ALA A C 1
ATOM 1206 O O . ALA A 1 162 ? 12.569 4.150 -26.369 1.00 88.31 162 ALA A O 1
ATOM 1207 N N . THR A 1 163 ? 13.733 5.498 -24.998 1.00 86.38 163 THR A N 1
ATOM 1208 C CA . THR A 1 163 ? 14.756 5.870 -25.981 1.00 86.38 163 THR A CA 1
ATOM 1209 C C . THR A 1 163 ? 16.144 5.872 -25.357 1.00 86.38 163 THR A C 1
ATOM 1211 O O . THR A 1 163 ? 16.290 6.140 -24.164 1.00 86.38 163 THR A O 1
ATOM 1214 N N . ALA A 1 164 ? 17.163 5.575 -26.160 1.00 84.81 164 ALA A N 1
ATOM 1215 C CA . ALA A 1 164 ? 18.570 5.706 -25.805 1.00 84.81 164 ALA A CA 1
ATOM 1216 C C . ALA A 1 164 ? 19.383 6.105 -27.053 1.00 84.81 164 ALA A C 1
ATOM 1218 O O . ALA A 1 164 ? 19.013 5.721 -28.166 1.00 84.81 164 ALA A O 1
ATOM 1219 N N . PRO A 1 165 ? 20.500 6.841 -26.916 1.00 84.00 165 PRO A N 1
ATOM 1220 C CA . PRO A 1 165 ? 21.329 7.210 -28.061 1.00 84.00 165 PRO A CA 1
ATOM 1221 C C . PRO A 1 165 ? 21.836 5.986 -28.843 1.00 84.00 165 PRO A C 1
ATOM 1223 O O . PRO A 1 165 ? 22.497 5.109 -28.280 1.00 84.00 165 PRO A O 1
ATOM 1226 N N . GLY A 1 166 ? 21.547 5.949 -30.149 1.00 81.62 166 GLY A N 1
ATOM 1227 C CA . GLY A 1 166 ? 21.906 4.838 -31.043 1.00 81.62 166 GLY A CA 1
ATOM 1228 C C . GLY A 1 166 ? 20.923 3.661 -31.036 1.00 81.62 166 GLY A C 1
ATOM 1229 O O . GLY A 1 166 ? 21.224 2.618 -31.618 1.00 81.62 166 GLY A O 1
ATOM 1230 N N . PHE A 1 167 ? 19.768 3.811 -30.385 1.00 83.56 167 PHE A N 1
ATOM 1231 C CA . PHE A 1 167 ? 18.717 2.801 -30.321 1.00 83.56 167 PHE A CA 1
ATOM 1232 C C . PHE A 1 167 ? 17.397 3.328 -30.874 1.00 83.56 167 PHE A C 1
ATOM 1234 O O . PHE A 1 167 ? 17.069 4.507 -30.736 1.00 83.56 167 PHE A O 1
ATOM 1241 N N . ASP A 1 168 ? 16.617 2.414 -31.446 1.00 85.69 168 ASP A N 1
ATOM 1242 C CA . ASP A 1 168 ? 15.273 2.711 -31.912 1.00 85.69 168 ASP A CA 1
ATOM 1243 C C . ASP A 1 168 ? 14.349 2.975 -30.724 1.00 85.69 168 ASP A C 1
ATOM 1245 O O . ASP A 1 168 ? 14.388 2.279 -29.702 1.00 85.69 168 ASP A O 1
ATOM 1249 N N . LEU A 1 169 ? 13.489 3.980 -30.887 1.00 89.56 169 LEU A N 1
ATOM 1250 C CA . LEU A 1 169 ? 12.435 4.287 -29.932 1.00 89.56 169 LEU A CA 1
ATOM 1251 C C . LEU A 1 169 ? 11.513 3.079 -29.773 1.00 89.56 169 LEU A C 1
ATOM 1253 O O . LEU A 1 169 ? 11.079 2.470 -30.754 1.00 89.56 169 LEU A O 1
ATOM 1257 N N . LYS A 1 170 ? 11.154 2.779 -28.525 1.00 89.94 170 LYS A N 1
ATOM 1258 C CA . LYS A 1 170 ? 10.178 1.745 -28.204 1.00 89.94 170 LYS A CA 1
ATOM 1259 C C . LYS A 1 170 ? 9.030 2.317 -27.395 1.00 89.94 170 LYS A C 1
ATOM 1261 O O . LYS A 1 170 ? 9.213 2.713 -26.248 1.00 89.94 170 LYS A O 1
ATOM 1266 N N . HIS A 1 171 ? 7.845 2.288 -27.988 1.00 90.75 171 HIS A N 1
ATOM 1267 C CA . HIS A 1 171 ? 6.614 2.605 -27.284 1.00 90.75 171 HIS A CA 1
ATOM 1268 C C . HIS A 1 171 ? 6.252 1.478 -26.310 1.00 90.75 171 HIS A C 1
ATOM 1270 O O . HIS A 1 171 ? 6.322 0.292 -26.654 1.00 90.75 171 HIS A O 1
ATOM 1276 N N . VAL A 1 172 ? 5.868 1.847 -25.094 1.00 87.75 172 VAL A N 1
ATOM 1277 C CA . VAL A 1 172 ? 5.476 0.930 -24.028 1.00 87.75 172 VAL A CA 1
ATOM 1278 C C . VAL A 1 172 ? 4.104 1.333 -23.528 1.00 87.75 172 VAL A C 1
ATOM 1280 O O . VAL A 1 172 ? 3.877 2.493 -23.202 1.00 87.75 172 VAL A O 1
ATOM 1283 N N . ARG A 1 173 ? 3.216 0.346 -23.420 1.00 88.38 173 ARG A N 1
ATOM 1284 C CA . ARG A 1 173 ? 1.862 0.501 -22.903 1.00 88.38 173 ARG A CA 1
ATOM 1285 C C . ARG A 1 173 ? 1.612 -0.543 -21.828 1.00 88.38 173 ARG A C 1
ATOM 1287 O O . ARG A 1 173 ? 1.810 -1.733 -22.067 1.00 88.38 173 ARG A O 1
ATOM 1294 N N . ILE A 1 174 ? 1.203 -0.095 -20.648 1.00 83.06 174 ILE A N 1
ATOM 1295 C CA . ILE A 1 174 ? 0.987 -0.934 -19.470 1.00 83.06 174 ILE A CA 1
ATOM 1296 C C . ILE A 1 174 ? -0.414 -0.651 -18.943 1.00 83.06 174 ILE A C 1
ATOM 1298 O O . ILE A 1 174 ? -0.760 0.493 -18.647 1.00 83.06 174 ILE A O 1
ATOM 1302 N N . GLU A 1 175 ? -1.221 -1.700 -18.828 1.00 81.75 175 GLU A N 1
ATOM 1303 C CA . GLU A 1 175 ? -2.543 -1.620 -18.216 1.00 81.75 175 GLU A CA 1
ATOM 1304 C C . GLU A 1 175 ? -2.451 -2.024 -16.749 1.00 81.75 175 GLU A C 1
ATOM 1306 O O . GLU A 1 175 ? -2.085 -3.145 -16.405 1.00 81.75 175 GLU A O 1
ATOM 1311 N N . VAL A 1 176 ? -2.779 -1.078 -15.880 1.00 76.44 176 VAL A N 1
ATOM 1312 C CA . VAL A 1 176 ? -2.826 -1.249 -14.432 1.00 76.44 176 VAL A CA 1
ATOM 1313 C C . VAL A 1 176 ? -4.279 -1.562 -14.076 1.00 76.44 176 VAL A C 1
ATOM 1315 O O . VAL A 1 176 ? -5.133 -0.678 -14.219 1.00 76.44 176 VAL A O 1
ATOM 1318 N N . PRO A 1 177 ? -4.604 -2.800 -13.666 1.00 72.44 177 PRO A N 1
ATOM 1319 C CA . PRO A 1 177 ? -5.983 -3.183 -13.407 1.00 72.44 177 PRO A CA 1
ATOM 1320 C C . PRO A 1 177 ? -6.561 -2.413 -12.219 1.00 72.44 177 PRO A C 1
ATOM 1322 O O . PRO A 1 177 ? -5.857 -2.058 -11.270 1.00 72.44 177 PRO A O 1
ATOM 1325 N N . ALA A 1 178 ? -7.876 -2.189 -12.260 1.00 68.44 178 ALA A N 1
ATOM 1326 C CA . ALA A 1 178 ? -8.608 -1.709 -11.098 1.00 68.44 178 ALA A CA 1
ATOM 1327 C C . ALA A 1 178 ? -8.410 -2.680 -9.940 1.00 68.44 178 ALA A C 1
ATOM 1329 O O . ALA A 1 178 ? -8.595 -3.889 -10.086 1.00 68.44 178 ALA A O 1
ATOM 1330 N N . ARG A 1 179 ? -8.037 -2.142 -8.780 1.00 62.66 179 ARG A N 1
ATOM 1331 C CA . ARG A 1 179 ? -8.035 -2.933 -7.560 1.00 62.66 179 ARG A CA 1
ATOM 1332 C C . ARG A 1 179 ? -9.473 -3.332 -7.262 1.00 62.66 179 ARG A C 1
ATOM 1334 O O . ARG A 1 179 ? -10.331 -2.465 -7.107 1.00 62.66 179 ARG A O 1
ATOM 1341 N N . GLU A 1 180 ? -9.722 -4.628 -7.128 1.00 57.19 180 GLU A N 1
ATOM 1342 C CA . GLU A 1 180 ? -10.952 -5.087 -6.500 1.00 57.19 180 GLU A CA 1
ATOM 1343 C C . GLU A 1 180 ? -10.873 -4.720 -5.014 1.00 57.19 180 GLU A C 1
ATOM 1345 O O . GLU A 1 180 ? -10.117 -5.307 -4.237 1.00 57.19 180 GLU A O 1
ATOM 1350 N N . ILE A 1 181 ? -11.591 -3.664 -4.630 1.00 52.12 181 ILE A N 1
ATOM 1351 C CA . ILE A 1 181 ? -11.723 -3.282 -3.228 1.00 52.12 181 ILE A CA 1
ATOM 1352 C C . ILE A 1 181 ? -12.728 -4.248 -2.620 1.00 52.12 181 ILE A C 1
ATOM 1354 O O . ILE A 1 181 ? -13.938 -4.044 -2.707 1.00 52.12 181 ILE A O 1
ATOM 1358 N N . LYS A 1 182 ? -12.232 -5.309 -1.988 1.00 55.00 182 LYS A N 1
ATOM 1359 C CA . LYS A 1 182 ? -13.075 -6.091 -1.094 1.00 55.00 182 LYS A CA 1
ATOM 1360 C C . LYS A 1 182 ? -13.378 -5.225 0.131 1.00 55.00 182 LYS A C 1
ATOM 1362 O O . LYS A 1 182 ? -12.431 -4.765 0.771 1.00 55.00 182 LYS A O 1
ATOM 1367 N N . PRO A 1 183 ? -14.658 -5.004 0.486 1.00 46.34 183 PRO A N 1
ATOM 1368 C CA . PRO A 1 183 ? -15.061 -4.024 1.503 1.00 46.34 183 PRO A CA 1
ATOM 1369 C C . PRO A 1 183 ? -14.399 -4.195 2.876 1.00 46.34 183 PRO A C 1
ATOM 1371 O O . PRO A 1 183 ? -14.403 -3.259 3.672 1.00 46.34 183 PRO A O 1
ATOM 1374 N N . TYR A 1 184 ? -13.844 -5.381 3.138 1.00 55.44 184 TYR A N 1
ATOM 1375 C CA . TYR A 1 184 ? -13.392 -5.842 4.445 1.00 55.44 184 TYR A CA 1
ATOM 1376 C C . TYR A 1 184 ? -11.967 -6.419 4.451 1.00 55.44 184 TYR A C 1
ATOM 1378 O O . TYR A 1 184 ? -11.496 -6.835 5.503 1.00 55.44 184 TYR A O 1
ATOM 1386 N N . GLU A 1 185 ? -11.284 -6.457 3.300 1.00 55.53 185 GLU A N 1
ATOM 1387 C CA . GLU A 1 185 ? -9.856 -6.793 3.212 1.00 55.53 185 GLU A CA 1
ATOM 1388 C C . GLU A 1 185 ? -9.095 -5.484 3.003 1.00 55.53 185 GLU A C 1
ATOM 1390 O O . GLU A 1 185 ? -8.773 -5.085 1.878 1.00 55.53 185 GLU A O 1
ATOM 1395 N N . CYS A 1 186 ? -8.862 -4.767 4.101 1.00 55.81 186 CYS A N 1
ATOM 1396 C CA . CYS A 1 186 ? -8.060 -3.558 4.054 1.00 55.81 186 CYS A CA 1
ATOM 1397 C C . CYS A 1 186 ? -6.648 -3.964 3.646 1.00 55.81 186 CYS A C 1
ATOM 1399 O O . CYS A 1 186 ? -5.935 -4.641 4.374 1.00 55.81 186 CYS A O 1
ATOM 1401 N N . CYS A 1 187 ? -6.270 -3.539 2.447 1.00 55.47 187 CYS A N 1
ATOM 1402 C CA . CYS A 1 187 ? -4.990 -3.841 1.838 1.00 55.47 187 CYS A CA 1
ATOM 1403 C C . CYS A 1 187 ? -4.791 -5.322 1.482 1.00 55.47 187 CYS A C 1
ATOM 1405 O O . CYS A 1 187 ? -3.912 -5.974 2.033 1.00 55.47 187 CYS A O 1
ATOM 1407 N N . ALA A 1 188 ? -5.521 -5.844 0.486 1.00 45.44 188 ALA A N 1
ATOM 1408 C CA . ALA A 1 188 ? -5.100 -7.075 -0.183 1.00 45.44 188 ALA A CA 1
ATOM 1409 C C . ALA A 1 188 ? -3.613 -6.957 -0.571 1.00 45.44 188 ALA A C 1
ATOM 1411 O O . ALA A 1 188 ? -3.271 -6.188 -1.477 1.00 45.44 188 ALA A O 1
ATOM 1412 N N . ALA A 1 189 ? -2.755 -7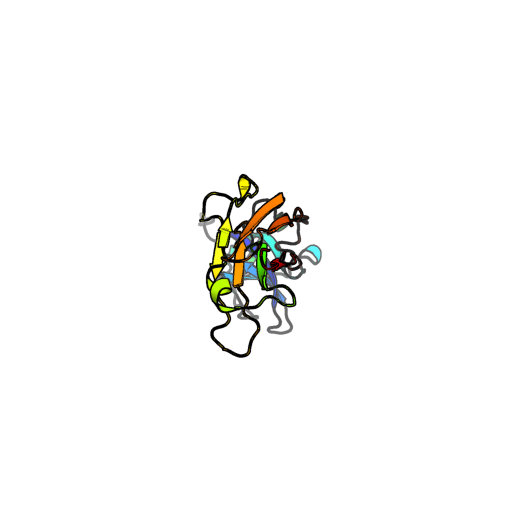.719 0.112 1.00 43.84 189 ALA A N 1
ATOM 1413 C CA . ALA A 1 189 ? -1.316 -7.878 -0.113 1.00 43.84 189 ALA A CA 1
ATOM 1414 C C . ALA A 1 189 ? -0.983 -8.513 -1.482 1.00 43.84 189 ALA A C 1
ATOM 1416 O O . ALA A 1 189 ? 0.103 -9.039 -1.699 1.00 43.84 189 ALA A O 1
ATOM 1417 N N . GLN A 1 190 ? -1.940 -8.504 -2.408 1.00 45.97 190 GLN A N 1
ATOM 1418 C CA . GLN A 1 190 ? -1.919 -9.235 -3.668 1.00 45.97 190 GLN A CA 1
ATOM 1419 C C . GLN A 1 190 ? -1.815 -8.314 -4.883 1.00 45.97 190 GLN A C 1
ATOM 1421 O O . GLN A 1 190 ? -1.953 -8.779 -6.012 1.00 45.97 190 GLN A O 1
ATOM 1426 N N . TYR A 1 191 ? -1.577 -7.013 -4.689 1.00 51.16 191 TYR A N 1
ATOM 1427 C CA . TYR A 1 191 ? -1.334 -6.150 -5.835 1.00 51.16 191 TYR A CA 1
ATOM 1428 C C . TYR A 1 191 ? 0.066 -6.429 -6.395 1.00 51.16 191 TYR A C 1
ATOM 1430 O O . TYR A 1 191 ? 1.077 -5.983 -5.853 1.00 51.16 191 TYR A O 1
ATOM 1438 N N . VAL A 1 192 ? 0.112 -7.207 -7.476 1.00 57.22 192 VAL A N 1
ATOM 1439 C CA . VAL A 1 192 ? 1.345 -7.542 -8.189 1.00 57.22 192 VAL A CA 1
ATOM 1440 C C . VAL A 1 192 ? 1.873 -6.271 -8.866 1.00 57.22 192 VAL A C 1
ATOM 1442 O O . VAL A 1 192 ? 1.150 -5.681 -9.679 1.00 57.22 192 VAL A O 1
ATOM 1445 N N . PRO A 1 193 ? 3.110 -5.830 -8.563 1.00 59.75 193 PRO A N 1
ATOM 1446 C CA . PRO A 1 193 ? 3.741 -4.729 -9.277 1.00 59.75 193 PRO A CA 1
ATOM 1447 C C . PRO A 1 193 ? 3.695 -4.983 -10.781 1.00 59.75 193 PRO A C 1
ATOM 1449 O O . PRO A 1 193 ? 4.060 -6.062 -11.249 1.00 59.75 193 PRO A O 1
ATOM 1452 N N . GLN A 1 194 ? 3.266 -3.982 -11.546 1.00 70.69 194 GLN A N 1
ATOM 1453 C CA . GLN A 1 194 ? 3.324 -4.058 -13.000 1.00 70.69 194 GLN A CA 1
ATOM 1454 C C . GLN A 1 194 ? 4.766 -3.763 -13.421 1.00 70.69 194 GLN A C 1
ATOM 1456 O O . GLN A 1 194 ? 5.152 -2.608 -13.606 1.00 70.69 194 GLN A O 1
ATOM 1461 N N . ALA A 1 195 ? 5.579 -4.820 -13.468 1.00 70.00 195 ALA A N 1
ATOM 1462 C CA . ALA A 1 195 ? 6.964 -4.783 -13.914 1.00 70.00 195 ALA A CA 1
ATOM 1463 C C . ALA A 1 195 ? 7.061 -5.315 -15.347 1.00 70.00 195 ALA A C 1
ATOM 1465 O O . ALA A 1 195 ? 6.637 -6.438 -15.620 1.00 70.00 195 ALA A O 1
ATOM 1466 N N . THR A 1 196 ? 7.640 -4.537 -16.261 1.00 78.44 196 THR A N 1
ATOM 1467 C CA . THR A 1 196 ? 7.853 -4.982 -17.646 1.00 78.44 196 THR A CA 1
ATOM 1468 C C . THR A 1 196 ? 9.294 -4.794 -18.097 1.00 78.44 196 THR A C 1
ATOM 1470 O O . THR A 1 196 ? 9.972 -3.850 -17.686 1.00 78.44 196 THR A O 1
ATOM 1473 N N . TRP A 1 197 ? 9.760 -5.698 -18.959 1.00 80.56 197 TRP A N 1
ATOM 1474 C CA . TRP A 1 197 ? 11.067 -5.610 -19.603 1.00 80.56 197 TRP A CA 1
ATOM 1475 C C . TRP A 1 197 ? 10.944 -4.952 -20.973 1.00 80.56 197 TRP A C 1
ATOM 1477 O O . TRP A 1 197 ? 10.208 -5.409 -21.849 1.00 80.56 197 TRP A O 1
ATOM 1487 N N . VAL A 1 198 ? 11.724 -3.897 -21.185 1.00 84.25 198 VAL A N 1
ATOM 1488 C CA . VAL A 1 198 ? 11.746 -3.126 -22.425 1.00 84.25 198 VAL A CA 1
ATOM 1489 C C . VAL A 1 198 ? 13.110 -3.292 -23.075 1.00 84.25 198 VAL A C 1
ATOM 1491 O O . VAL A 1 198 ? 14.070 -2.609 -22.735 1.00 84.25 198 VAL A O 1
ATOM 1494 N N . TYR A 1 199 ? 13.196 -4.219 -24.027 1.00 83.44 199 TYR A N 1
ATOM 1495 C CA . TYR A 1 199 ? 14.411 -4.399 -24.822 1.00 83.44 199 TYR A CA 1
ATOM 1496 C C . TYR A 1 199 ? 14.466 -3.394 -25.975 1.00 83.44 199 TYR A C 1
ATOM 1498 O O . TYR A 1 199 ? 13.532 -3.385 -26.783 1.00 83.44 199 TYR A O 1
ATOM 1506 N N . LEU A 1 200 ? 15.527 -2.583 -26.045 1.00 81.62 200 LEU A N 1
ATOM 1507 C CA . LEU A 1 200 ? 15.785 -1.644 -27.145 1.00 81.62 200 LEU A CA 1
ATOM 1508 C C . LEU A 1 200 ? 16.702 -2.268 -28.203 1.00 81.62 200 LEU A C 1
ATOM 1510 O O . LEU A 1 200 ? 17.713 -2.893 -27.874 1.00 81.62 200 LEU A O 1
ATOM 1514 N N . SER A 1 201 ? 16.369 -2.068 -29.474 1.00 82.25 201 SER A N 1
ATOM 1515 C CA . SER A 1 201 ? 17.172 -2.515 -30.617 1.00 82.25 201 SER A CA 1
ATOM 1516 C C . SER A 1 201 ? 18.063 -1.381 -31.115 1.00 82.25 201 SER A C 1
ATOM 1518 O O . SER A 1 201 ? 17.669 -0.221 -31.047 1.00 82.25 201 SER A O 1
ATOM 1520 N N . ALA A 1 202 ? 19.266 -1.704 -31.592 1.00 79.50 202 ALA A N 1
ATOM 1521 C CA . ALA A 1 202 ? 20.143 -0.705 -32.195 1.00 79.50 202 ALA A CA 1
ATOM 1522 C C . ALA A 1 202 ? 19.495 -0.137 -33.465 1.00 79.50 202 ALA A C 1
ATOM 1524 O O . ALA A 1 202 ? 18.964 -0.907 -34.270 1.00 79.50 202 ALA A O 1
ATOM 1525 N N . SER A 1 203 ? 19.573 1.181 -33.639 1.00 78.00 203 SER A N 1
ATOM 1526 C CA . SER A 1 203 ? 19.129 1.828 -34.871 1.00 78.00 203 SER A CA 1
ATOM 1527 C C . SER A 1 203 ? 19.990 1.391 -36.052 1.00 78.00 203 SER A C 1
ATOM 1529 O O . SER A 1 203 ? 21.182 1.108 -35.895 1.00 78.00 203 SER A O 1
ATOM 1531 N N . LYS A 1 204 ? 19.368 1.304 -37.229 1.00 68.69 204 LYS A N 1
ATOM 1532 C CA . LYS A 1 204 ? 20.057 0.998 -38.490 1.00 68.69 204 LYS A CA 1
ATOM 1533 C C . LYS A 1 204 ? 20.859 2.180 -39.018 1.00 68.69 204 LYS A C 1
ATOM 1535 O O . LYS A 1 204 ? 20.406 3.329 -38.827 1.00 68.69 204 LYS A O 1
#

Radius of gyration: 25.97 Å; Cα contacts (8 Å, |Δi|>4): 431; chains: 1; bounding box: 57×34×83 Å

Foldseek 3Di:
DDDPDDDQKDKFKFAWAWDPAPVIAIWTQTPVRFIEAEPDHDPPVRNDHRWIKIFIWGFPPVDDDPRPRGTYTHTPDIDGAFLVPPDQPDDQFFQKEKEAADPPDPDQPQVQVKDKDPKDDPPVQDDDPQKDKDFPDPDPPDGGIIMMTGRGNAFAKIWIWIDTVQWDIDIDIFGQDHDPRPRGPRDPVPRDRNYDYHHTYGDD

Sequence (204 aa):
MRSDQTNDRIEITGSVQWYTIEGGFWAIQGGDGNVYDPSAPLDAMWQKADFPVRAVLRLRPDLGSTHMAGQIVDVLQIEQLSCQGLPCPAFGPAVTLTVAPGSGAKGSGSFYDATLTNVQRPTSAGVSPAFNCVTNSPTPTAPVMRYCFIFGEVAGVYEADATAPGFDLKHVRIEVP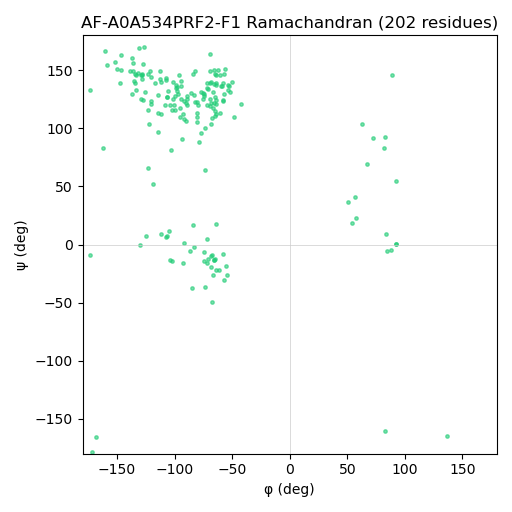AREIKPYECCAAQYVPQATWVYLSASK

Nearest PDB structures (foldseek):
  4pqx-assembly4_D  TM=7.197E-01  e=1.330E-01  Bacteroides caccae ATCC 43185
  4pqx-assembly3_C  TM=7.107E-01  e=1.560E-01  Bacteroides caccae ATCC 43185
  4pqx-assembly1_A  TM=7.188E-01  e=2.390E-01  Bacteroides caccae ATCC 43185
  6w6w-assembly1_A  TM=2.530E-01  e=5.608E-01  Homo sapiens
  4ypj-assembly1_A  TM=2.183E-01  e=1.063E+00  Niallia circulans